Protein AF-A0A1Q7CZ17-F1 (afdb_monomer)

Foldseek 3Di:
DPPVCVPPVPDPPPDDPVVVVVVVVVVVVVVVVVVVVVVCVPAQAEEEEEADAPLSVVLVVLQVLPVVRSYDDQAYHDQLVCLQVCCVVSVGLEYEYDDPDCVPGPNVVSQVVCVVVNRHYYYSQVSSCVSQVFGDPVSDDPCCVVPPCLLVDDPVLQVVLLVVQLVCLVVVCVVCVVVVVVQCVVCVVVDVDDSDDWFFFDALVGDTDDPVSVCSVVVQAGAEAAATHGVVCVVVLCCQDVCPCVPDVRHQPPLCSSRVHHHHPWYQLCLQANDDDDSVSVSRSVRNRSSCSRPVDPVRVVVRVVSVVVCVVVVPGSVVNNVSVDDPDPDDPPVVRVPPPD

Radius of gyration: 26.0 Å; Cα contacts (8 Å, |Δi|>4): 383; chains: 1; bounding box: 74×54×70 Å

Sequence (342 aa):
MGIAYNLVPDAPLGGSPLLAGLVVIVGFLLGLRLCHRVRRRRHGERVLVLGSSPLGRQVVEEIERRTDLRYQVVGVVDDAENLDRVIETTLPDRIVVALAERRGRLPVYPLLESRARGIVVEDAAATYERLTGKLALEAMSPSSIVFSADFQVSRPHLALSRALSLLVSVVGLIVLAPVFVLIVLLIKLDSRGPVFFIQERVGLSGLSLLPQLVNVLRGDMNLVGPRPHPVTNLGLLILVVRNLSDVSGDAIPYYSLRCAVRPGITGWAQIRYGYANTIEEEMEKLRYDFYYLKHMSFWLDLRILFETARIVWTGHSSAAAAARVGRPDRSVDWTRRSGRVA

Nearest PDB structures (foldseek):
  3eul-assembly2_B  TM=6.491E-01  e=6.606E-03  Mycobacterium tuberculosis
  4g97-assembly1_A  TM=6.372E-01  e=3.137E-02  Brucella abortus 2308
  5uxw-assembly2_B  TM=5.878E-01  e=5.586E-02  Bartonella quintana str. Toulouse
  5uxv-assembly2_B  TM=6.014E-01  e=7.454E-02  Bartonella quintana str. Toulouse
  6c40-assembly1_D-2  TM=5.316E-01  e=8.366E-02  Thermotoga maritima MSB8

pLDDT: mean 77.47, std 16.74, range [33.97, 94.62]

Structure (mmCIF, N/CA/C/O backbone):
data_AF-A0A1Q7CZ17-F1
#
_entry.id   AF-A0A1Q7CZ17-F1
#
loop_
_atom_site.group_PDB
_atom_site.id
_atom_site.type_symbol
_atom_site.label_atom_id
_atom_site.label_alt_id
_atom_site.label_comp_id
_atom_site.label_asym_id
_atom_site.label_entity_id
_atom_site.label_seq_id
_atom_site.pdbx_PDB_ins_code
_atom_site.Cartn_x
_atom_site.Cartn_y
_atom_site.Cartn_z
_atom_site.occupancy
_atom_site.B_iso_or_equiv
_atom_site.auth_seq_id
_atom_site.auth_comp_id
_atom_site.auth_asym_id
_atom_site.auth_atom_id
_atom_site.pdbx_PDB_model_num
ATOM 1 N N . MET A 1 1 ? -36.547 -27.072 -5.053 1.00 48.69 1 MET A N 1
ATOM 2 C CA . MET A 1 1 ? -36.845 -27.296 -6.486 1.00 48.69 1 MET A CA 1
ATOM 3 C C . MET A 1 1 ? -38.277 -26.932 -6.898 1.00 48.69 1 MET A C 1
ATOM 5 O O . MET A 1 1 ? -38.446 -26.571 -8.048 1.00 48.69 1 MET A O 1
ATOM 9 N N . GLY A 1 2 ? -39.291 -26.943 -6.015 1.00 48.81 2 GLY A N 1
ATOM 10 C CA . GLY A 1 2 ? -40.692 -26.687 -6.418 1.00 48.81 2 GLY A CA 1
ATOM 11 C C . GLY A 1 2 ? -41.128 -25.223 -6.614 1.00 48.81 2 GLY A C 1
ATOM 12 O O . GLY A 1 2 ? -42.088 -24.975 -7.329 1.00 48.81 2 GLY A O 1
ATOM 13 N N . ILE A 1 3 ? -40.437 -24.236 -6.029 1.00 55.50 3 ILE A N 1
ATOM 14 C CA . ILE A 1 3 ? -40.904 -22.830 -6.058 1.00 55.50 3 ILE A CA 1
ATOM 15 C C . ILE A 1 3 ? -40.577 -22.132 -7.393 1.00 55.50 3 ILE A C 1
ATOM 17 O O . ILE A 1 3 ? -41.326 -21.272 -7.840 1.00 55.50 3 ILE A O 1
ATOM 21 N N . ALA A 1 4 ? -39.497 -22.531 -8.071 1.00 50.22 4 ALA A N 1
ATOM 22 C CA . ALA A 1 4 ? -39.080 -21.909 -9.331 1.00 50.22 4 ALA A CA 1
ATOM 23 C C . ALA A 1 4 ? -39.960 -22.307 -10.534 1.00 50.22 4 ALA A C 1
ATOM 25 O O . ALA A 1 4 ? -40.064 -21.537 -11.482 1.00 50.22 4 ALA A O 1
ATOM 26 N N . TYR A 1 5 ? -40.619 -23.471 -10.485 1.00 54.31 5 TYR A N 1
ATOM 27 C CA . TYR A 1 5 ? -41.434 -23.984 -11.595 1.00 54.31 5 TYR A CA 1
ATO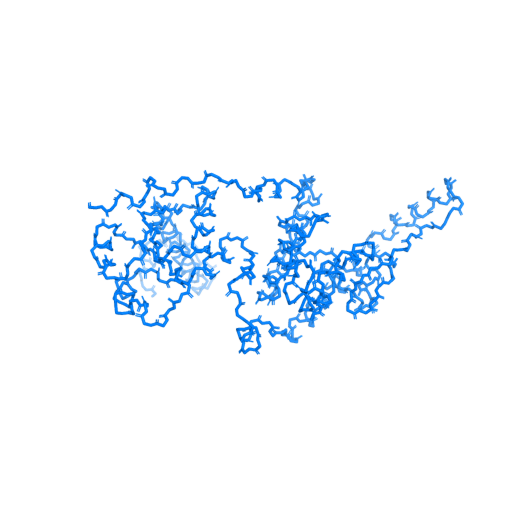M 28 C C . TYR A 1 5 ? -42.781 -23.250 -11.742 1.00 54.31 5 TYR A C 1
ATOM 30 O O . TYR A 1 5 ? -43.331 -23.187 -12.832 1.00 54.31 5 TYR A O 1
ATOM 38 N N . ASN A 1 6 ? -43.290 -22.638 -10.665 1.00 56.78 6 ASN A N 1
ATOM 39 C CA . ASN A 1 6 ? -44.579 -21.931 -10.674 1.00 56.78 6 ASN A CA 1
ATOM 40 C C . ASN A 1 6 ? -44.505 -20.470 -11.146 1.00 56.78 6 ASN A C 1
ATOM 42 O O . ASN A 1 6 ? -45.542 -19.858 -11.374 1.00 56.78 6 ASN A O 1
ATOM 46 N N . LEU A 1 7 ? -43.309 -19.884 -11.257 1.00 57.91 7 LEU A N 1
ATOM 47 C CA . LEU A 1 7 ? -43.158 -18.456 -11.566 1.00 57.91 7 LEU A CA 1
ATOM 48 C C . LEU A 1 7 ? -42.907 -18.169 -13.053 1.00 57.91 7 LEU A C 1
ATOM 50 O O . LEU A 1 7 ? -43.160 -17.049 -13.485 1.00 57.91 7 LEU A O 1
ATOM 54 N N . VAL A 1 8 ? -42.428 -19.145 -13.836 1.00 55.59 8 VAL A N 1
ATOM 55 C CA . VAL A 1 8 ? -42.168 -18.984 -15.279 1.00 55.59 8 VAL A CA 1
ATOM 56 C C . VAL A 1 8 ? -42.416 -20.320 -16.009 1.00 55.59 8 VAL A C 1
ATOM 58 O O . VAL A 1 8 ? -41.469 -21.079 -16.212 1.00 55.59 8 VAL A O 1
ATOM 61 N N . PRO A 1 9 ? -43.669 -20.647 -16.377 1.00 52.62 9 PRO A N 1
ATOM 62 C CA . PRO A 1 9 ? -44.006 -21.943 -16.978 1.00 52.62 9 PRO A CA 1
ATOM 63 C C . PRO A 1 9 ? -43.451 -22.141 -18.403 1.00 52.62 9 PRO A C 1
ATOM 65 O O . PRO A 1 9 ? -43.199 -23.278 -18.787 1.00 52.62 9 PRO A O 1
ATOM 68 N N . ASP A 1 10 ? -43.167 -21.063 -19.145 1.00 51.03 10 ASP A N 1
ATOM 69 C CA . ASP A 1 10 ? -42.790 -21.131 -20.571 1.00 51.03 10 ASP A CA 1
ATOM 70 C C . ASP A 1 10 ? -41.316 -20.795 -20.870 1.00 51.03 10 ASP A C 1
ATOM 72 O O . ASP A 1 10 ? -40.957 -20.498 -22.010 1.00 51.03 10 ASP A O 1
ATOM 76 N N . ALA A 1 11 ? -40.420 -20.826 -19.877 1.00 53.56 11 ALA A N 1
ATOM 77 C CA . ALA A 1 11 ? -38.993 -20.672 -20.166 1.00 53.56 11 ALA A CA 1
ATOM 78 C C . ALA A 1 11 ? -38.456 -21.961 -20.824 1.00 53.56 11 ALA A C 1
ATOM 80 O O . ALA A 1 11 ? -38.485 -23.014 -20.181 1.00 53.56 11 ALA A O 1
ATOM 81 N N . PRO A 1 12 ? -37.913 -21.915 -22.059 1.00 53.62 12 PRO A N 1
ATOM 82 C CA . PRO A 1 12 ? -37.343 -23.079 -22.723 1.00 53.62 12 PRO A CA 1
ATOM 83 C C . PRO A 1 12 ? -35.987 -23.398 -22.084 1.00 53.62 12 PRO A C 1
ATOM 85 O O . PRO A 1 12 ? -34.925 -23.108 -22.627 1.00 53.62 12 PRO A O 1
ATOM 88 N N . LEU A 1 13 ? -36.001 -23.982 -20.887 1.00 58.19 13 LEU A N 1
ATOM 89 C CA . LEU A 1 13 ? -34.802 -24.451 -20.196 1.00 58.19 13 LEU A CA 1
ATOM 90 C C . LEU A 1 13 ? -34.448 -25.856 -20.698 1.00 58.19 13 LEU A C 1
ATOM 92 O O . LEU A 1 13 ? -34.395 -26.831 -19.948 1.00 58.19 13 LEU A O 1
ATOM 96 N N . GLY A 1 14 ? -34.216 -25.952 -22.008 1.00 56.97 14 GLY A N 1
ATOM 97 C CA . GLY A 1 14 ? -33.556 -27.093 -22.622 1.00 56.97 14 GLY A CA 1
ATOM 98 C C . GLY A 1 14 ? -32.090 -27.107 -22.198 1.00 56.97 14 GLY A C 1
ATOM 99 O O . GLY A 1 14 ? -31.288 -26.339 -22.716 1.00 56.97 14 GLY A O 1
ATOM 100 N N . GLY A 1 15 ? -31.750 -27.969 -21.237 1.00 61.59 15 GLY A N 1
ATOM 101 C CA . GLY A 1 15 ? -30.363 -28.267 -20.867 1.00 61.59 15 GLY A CA 1
ATOM 102 C C . GLY A 1 15 ? -30.035 -28.043 -19.390 1.00 61.59 15 GLY A C 1
ATOM 103 O O . GLY A 1 15 ? -29.509 -27.009 -18.997 1.00 61.59 15 GLY A O 1
ATOM 104 N N . SER A 1 16 ? -30.248 -29.088 -18.588 1.00 69.06 16 SER A N 1
ATOM 105 C CA . SER A 1 16 ? -29.799 -29.281 -17.199 1.00 69.06 16 SER A CA 1
ATOM 106 C C . SER A 1 16 ? -30.392 -28.337 -16.118 1.00 69.06 16 SER A C 1
ATOM 108 O O . SER A 1 16 ? -29.995 -27.178 -15.989 1.00 69.06 16 SER A O 1
ATOM 110 N N . PRO A 1 17 ? -31.275 -28.840 -15.227 1.00 75.88 17 PRO A N 1
ATOM 111 C CA . PRO A 1 17 ? -31.862 -28.050 -14.132 1.00 75.88 17 PRO A CA 1
ATOM 112 C C . PRO A 1 17 ? -30.827 -27.516 -13.119 1.00 75.88 17 PRO A C 1
ATOM 114 O O . PRO A 1 17 ? -31.113 -26.587 -12.365 1.00 75.88 17 PRO A O 1
ATOM 117 N N . LEU A 1 18 ? -29.606 -28.062 -13.124 1.00 74.75 18 LEU A N 1
ATOM 118 C CA . LEU A 1 18 ? -28.479 -27.586 -12.316 1.00 74.75 18 LEU A CA 1
ATOM 119 C C . LEU A 1 18 ? -27.978 -26.202 -12.759 1.00 74.75 18 LEU A C 1
ATOM 121 O O . LEU A 1 18 ? -27.676 -25.366 -11.908 1.00 74.75 18 LEU A O 1
ATOM 125 N N . LEU A 1 19 ? -27.931 -25.934 -14.068 1.00 75.06 19 LEU A N 1
ATOM 126 C CA . LEU A 1 19 ? -27.485 -24.648 -14.618 1.00 75.06 19 LEU A CA 1
ATOM 127 C C . LEU A 1 19 ? -28.487 -23.535 -14.298 1.00 75.06 19 LEU A C 1
ATOM 129 O O . LEU A 1 19 ? -28.094 -22.462 -13.843 1.00 75.06 19 LEU A O 1
ATOM 133 N N . ALA A 1 20 ? -29.783 -23.825 -14.435 1.00 78.12 20 ALA A N 1
ATOM 134 C CA . ALA A 1 20 ? -30.849 -22.907 -14.040 1.00 78.12 20 ALA A CA 1
ATOM 135 C C . ALA A 1 20 ? -30.783 -22.576 -12.536 1.00 78.12 20 ALA A C 1
ATOM 137 O O . ALA A 1 20 ? -30.862 -21.410 -12.150 1.00 78.12 20 ALA A O 1
ATOM 138 N N . GLY A 1 21 ? -30.549 -23.583 -11.684 1.00 79.88 21 GLY A N 1
ATOM 139 C CA . GLY A 1 21 ? -30.348 -23.385 -10.247 1.00 79.88 21 GLY A CA 1
ATOM 140 C C . GLY A 1 21 ? -29.125 -22.520 -9.919 1.00 79.88 21 GLY A C 1
ATOM 141 O O . GLY A 1 21 ? -29.221 -21.611 -9.093 1.00 79.88 21 GLY A O 1
ATOM 142 N N . LEU A 1 22 ? -27.993 -22.747 -10.596 1.00 85.19 22 LEU A N 1
ATOM 143 C CA . LEU A 1 22 ? -26.769 -21.961 -10.415 1.00 85.19 22 LEU A CA 1
ATOM 144 C C . LEU A 1 22 ? -26.983 -20.487 -10.785 1.00 85.19 22 LEU A C 1
ATOM 146 O O . LEU A 1 22 ? -26.574 -19.608 -10.030 1.00 85.19 22 LEU A O 1
ATOM 150 N N . VAL A 1 23 ? -27.658 -20.206 -11.903 1.00 85.44 23 VAL A N 1
ATOM 151 C CA . VAL A 1 23 ? -27.951 -18.832 -12.348 1.00 85.44 23 VAL A CA 1
ATOM 152 C C . VAL A 1 23 ? -28.840 -18.103 -11.342 1.00 85.44 23 VAL A C 1
ATOM 154 O O . VAL A 1 23 ? -28.561 -16.952 -11.009 1.00 85.44 23 VAL A O 1
ATOM 157 N N . VAL A 1 24 ? -29.858 -18.772 -10.791 1.00 87.06 24 VAL A N 1
ATOM 158 C CA . VAL A 1 24 ? -30.726 -18.190 -9.755 1.00 87.06 24 VAL A CA 1
ATOM 159 C C . VAL A 1 24 ? -29.947 -17.914 -8.468 1.00 87.06 24 VAL A C 1
ATOM 161 O O . VAL A 1 24 ? -30.080 -16.831 -7.905 1.00 87.06 24 VAL A O 1
ATOM 164 N N . ILE A 1 25 ? -29.093 -18.838 -8.015 1.00 87.38 25 ILE A N 1
ATOM 165 C CA . ILE A 1 25 ? -28.267 -18.644 -6.810 1.00 87.38 25 ILE A CA 1
ATOM 166 C C . ILE A 1 25 ? -27.264 -17.505 -7.015 1.00 87.38 25 ILE A C 1
ATOM 168 O O . ILE A 1 25 ? -27.135 -16.636 -6.154 1.00 87.38 25 ILE A O 1
ATOM 172 N N . VAL A 1 26 ? -26.575 -17.467 -8.157 1.00 89.69 26 VAL A N 1
ATOM 173 C CA . VAL A 1 26 ? -25.620 -16.402 -8.490 1.00 89.69 26 VAL A CA 1
ATOM 174 C C . VAL A 1 26 ? -26.337 -15.058 -8.604 1.00 89.69 26 VAL A C 1
ATOM 176 O O . VAL A 1 26 ? -25.870 -14.079 -8.024 1.00 89.69 26 VAL A O 1
ATOM 179 N N . GLY A 1 27 ? -27.495 -15.008 -9.266 1.00 90.75 27 GLY A N 1
ATOM 180 C CA . GLY A 1 27 ? -28.339 -13.818 -9.366 1.00 90.75 27 GLY A CA 1
ATOM 181 C C . GLY A 1 27 ? -28.846 -13.337 -8.005 1.00 90.75 27 GLY A C 1
ATOM 182 O O . GLY A 1 27 ? -28.772 -12.147 -7.708 1.00 90.75 27 GLY A O 1
ATOM 183 N N . PHE A 1 28 ? -29.273 -14.251 -7.134 1.00 88.50 28 PHE A N 1
ATOM 184 C CA . PHE A 1 28 ? -29.718 -13.946 -5.774 1.00 88.50 28 PHE A CA 1
ATOM 185 C C . PHE A 1 28 ? -28.571 -13.446 -4.888 1.00 88.50 28 PHE A C 1
ATOM 187 O O . PHE A 1 28 ? -28.715 -12.434 -4.207 1.00 88.50 28 PHE A O 1
ATOM 194 N N . LEU A 1 29 ? -27.396 -14.081 -4.938 1.00 88.88 29 LEU A N 1
ATOM 195 C CA . LEU A 1 29 ? -26.202 -13.627 -4.218 1.00 88.88 29 LEU A CA 1
ATOM 196 C C . LEU A 1 29 ? -25.690 -12.282 -4.749 1.00 88.88 29 LEU A C 1
ATOM 198 O O . LEU A 1 29 ? -25.270 -11.433 -3.960 1.00 88.88 29 LEU A O 1
ATOM 202 N N . LEU A 1 30 ? -25.745 -12.053 -6.065 1.00 88.94 30 LEU A N 1
ATOM 203 C CA . LEU A 1 30 ? -25.447 -10.758 -6.679 1.00 88.94 30 LEU A CA 1
ATOM 204 C C . LEU A 1 30 ? -26.458 -9.699 -6.241 1.00 88.94 30 LEU A C 1
ATOM 206 O O . LEU A 1 30 ? -26.039 -8.604 -5.879 1.00 88.94 30 LEU A O 1
ATOM 210 N N . GLY A 1 31 ? -27.750 -10.031 -6.198 1.00 86.62 31 GLY A N 1
ATOM 211 C CA . GLY A 1 31 ? -28.829 -9.168 -5.723 1.00 86.62 31 GLY A CA 1
ATOM 212 C C . GLY A 1 31 ? -28.687 -8.812 -4.244 1.00 86.62 31 GLY A C 1
ATOM 213 O O . GLY A 1 31 ? -28.751 -7.638 -3.892 1.00 86.62 31 GLY A O 1
ATOM 214 N N . LEU A 1 32 ? -28.381 -9.784 -3.380 1.00 83.19 32 LEU A N 1
ATOM 215 C CA . LEU A 1 32 ? -28.077 -9.557 -1.964 1.00 83.19 32 LEU A CA 1
ATOM 216 C C . LEU A 1 32 ? -26.825 -8.699 -1.789 1.00 83.19 32 LEU A C 1
ATOM 218 O O . LEU A 1 32 ? -26.829 -7.757 -0.999 1.00 83.19 32 LEU A O 1
ATOM 222 N N . ARG A 1 33 ? -25.761 -8.966 -2.555 1.00 77.75 33 ARG A N 1
ATOM 223 C CA . ARG A 1 33 ? -24.551 -8.134 -2.538 1.00 77.75 33 ARG A CA 1
ATOM 224 C C . ARG A 1 33 ? -24.825 -6.729 -3.054 1.00 77.75 33 ARG A C 1
ATOM 226 O O . ARG A 1 33 ? -24.263 -5.786 -2.507 1.00 77.75 33 ARG A O 1
ATOM 233 N N . LEU A 1 34 ? -25.666 -6.566 -4.073 1.00 80.44 34 LEU A N 1
ATOM 234 C CA . LEU A 1 34 ? -26.044 -5.270 -4.626 1.00 80.44 34 LEU A CA 1
ATOM 235 C C . LEU A 1 34 ? -26.910 -4.498 -3.633 1.00 80.44 34 LEU A C 1
ATOM 237 O O . LEU A 1 34 ? -26.615 -3.343 -3.367 1.00 80.44 34 LEU A O 1
ATOM 241 N N . CYS A 1 35 ? -27.896 -5.142 -3.013 1.00 74.25 35 CYS A N 1
ATOM 242 C CA . CYS A 1 35 ? -28.762 -4.540 -2.007 1.00 74.25 35 CYS A CA 1
ATOM 243 C C . CYS A 1 35 ? -27.972 -4.166 -0.745 1.00 74.25 35 CYS A C 1
ATOM 245 O O . CYS A 1 35 ? -28.062 -3.035 -0.276 1.00 74.25 35 CYS A O 1
ATOM 247 N N . HIS A 1 36 ? -27.098 -5.050 -0.250 1.00 66.38 36 HIS A N 1
ATOM 248 C CA . HIS A 1 36 ? -26.216 -4.743 0.877 1.00 66.38 36 HIS A CA 1
ATOM 249 C C . HIS A 1 36 ? -25.240 -3.604 0.540 1.00 66.38 36 HIS A C 1
ATOM 251 O O . HIS A 1 36 ? -25.043 -2.696 1.347 1.00 66.38 36 HIS A O 1
ATOM 257 N N . ARG A 1 37 ? -24.693 -3.594 -0.684 1.00 62.38 37 ARG A N 1
ATOM 258 C CA . ARG A 1 37 ? -23.826 -2.522 -1.191 1.00 62.38 37 ARG A CA 1
ATOM 259 C C . ARG A 1 37 ? -24.578 -1.203 -1.355 1.00 62.38 37 ARG A C 1
ATOM 261 O O . ARG A 1 37 ? -24.030 -0.176 -0.989 1.00 62.38 37 ARG A O 1
ATOM 268 N N . VAL A 1 38 ? -25.805 -1.199 -1.871 1.00 65.31 38 VAL A N 1
ATOM 269 C CA . VAL A 1 38 ? -26.637 0.004 -2.054 1.00 65.31 38 VAL A CA 1
ATOM 270 C C . VAL A 1 38 ? -27.110 0.548 -0.704 1.00 65.31 38 VAL A C 1
ATOM 272 O O . VAL A 1 38 ? -27.050 1.755 -0.483 1.00 65.31 38 VAL A O 1
ATOM 275 N N . ARG A 1 39 ? -27.492 -0.329 0.232 1.00 58.94 39 ARG A N 1
ATOM 276 C CA . ARG A 1 39 ? -27.903 0.037 1.594 1.00 58.94 39 ARG A CA 1
ATOM 277 C C . ARG A 1 39 ? -26.742 0.617 2.407 1.00 58.94 39 ARG A C 1
ATOM 279 O O . ARG A 1 39 ? -26.921 1.669 3.007 1.00 58.94 39 ARG A O 1
ATOM 286 N N . ARG A 1 40 ? -25.539 0.023 2.350 1.00 56.81 40 ARG A N 1
ATOM 287 C CA . ARG A 1 40 ? -24.317 0.634 2.920 1.00 56.81 40 ARG A CA 1
ATOM 288 C C . ARG A 1 40 ? -23.875 1.907 2.184 1.00 56.81 40 ARG A C 1
ATOM 290 O O . ARG A 1 40 ? -23.215 2.740 2.779 1.00 56.81 40 ARG A O 1
ATOM 297 N N . ARG A 1 41 ? -24.225 2.083 0.902 1.00 54.00 41 ARG A N 1
ATOM 298 C CA . ARG A 1 41 ? -23.865 3.275 0.104 1.00 54.00 41 ARG A CA 1
ATOM 299 C C . ARG A 1 41 ? -24.737 4.507 0.366 1.00 54.00 41 ARG A C 1
ATOM 301 O O . ARG A 1 41 ? -24.330 5.598 -0.038 1.00 54.00 41 ARG A O 1
ATOM 308 N N . ARG A 1 42 ? -25.923 4.369 0.977 1.00 54.66 42 ARG A N 1
ATOM 309 C CA . ARG A 1 42 ? -26.831 5.514 1.187 1.00 54.66 42 ARG A CA 1
ATOM 310 C C . ARG A 1 42 ? -26.441 6.406 2.365 1.00 54.66 42 ARG A C 1
ATOM 312 O O . ARG A 1 42 ? -26.706 7.598 2.278 1.00 54.66 42 ARG A O 1
ATOM 319 N N . HIS A 1 43 ? -25.822 5.880 3.419 1.00 59.28 43 HIS A N 1
ATOM 320 C CA . HIS A 1 43 ? -25.412 6.666 4.588 1.00 59.28 43 HIS A CA 1
ATOM 321 C C . HIS A 1 43 ? -23.883 6.734 4.647 1.00 59.28 43 HIS A C 1
ATOM 323 O O . HIS A 1 43 ? -23.216 5.738 4.371 1.00 59.28 43 HIS A O 1
ATOM 329 N N . GLY A 1 44 ? -23.327 7.913 4.934 1.00 71.50 44 GLY A N 1
ATOM 330 C CA . GLY A 1 44 ? -21.901 8.019 5.234 1.00 71.50 44 GLY A CA 1
ATOM 331 C C . GLY A 1 44 ? -21.596 7.326 6.561 1.00 71.50 44 GLY A C 1
ATOM 332 O O . GLY A 1 44 ? -22.379 7.465 7.495 1.00 71.50 44 GLY A O 1
ATOM 333 N N . GLU A 1 45 ? -20.505 6.561 6.634 1.00 85.94 45 GLU A N 1
ATOM 334 C CA . GLU A 1 45 ? -20.087 5.892 7.870 1.00 85.94 45 GLU A CA 1
ATOM 335 C C . GLU A 1 45 ? -19.661 6.954 8.891 1.00 85.94 45 GLU A C 1
ATOM 337 O O . GLU A 1 45 ? -18.718 7.722 8.667 1.00 85.94 45 GLU A O 1
ATOM 342 N N . ARG A 1 46 ? -20.369 6.998 10.018 1.00 89.88 46 ARG A N 1
ATOM 343 C CA . ARG A 1 46 ? -20.107 7.911 11.130 1.00 89.88 46 ARG A CA 1
ATOM 344 C C . ARG A 1 46 ? -18.935 7.396 11.955 1.00 89.88 46 ARG A C 1
ATOM 346 O O . ARG A 1 46 ? -19.030 6.344 12.585 1.00 89.88 46 ARG A O 1
ATOM 353 N N . VAL A 1 47 ? -17.829 8.133 11.941 1.00 93.25 47 VAL A N 1
ATOM 354 C CA . VAL A 1 47 ? -16.576 7.759 12.603 1.00 93.25 47 VAL A CA 1
ATOM 355 C C . VAL A 1 47 ? -16.393 8.576 13.877 1.00 93.25 47 VAL A C 1
ATOM 357 O O . VAL A 1 47 ? -16.381 9.806 13.839 1.00 93.25 47 VAL A O 1
ATOM 360 N N . LEU A 1 48 ? -16.212 7.885 14.997 1.00 94.00 48 LEU A N 1
ATOM 361 C CA . LEU A 1 48 ? -15.764 8.451 16.265 1.00 94.00 48 LEU A CA 1
ATOM 362 C C . LEU A 1 48 ? -14.283 8.116 16.457 1.00 94.00 48 LEU A C 1
ATOM 364 O O . LEU A 1 48 ? -13.886 6.966 16.272 1.00 94.00 48 LEU A O 1
ATOM 368 N N . VAL A 1 49 ? -13.461 9.093 16.830 1.00 93.88 49 VAL A N 1
ATOM 369 C CA . VAL A 1 49 ? -12.037 8.865 17.123 1.00 93.88 49 VAL A CA 1
ATOM 370 C C . VAL A 1 49 ? -11.811 8.954 18.628 1.00 93.88 49 VAL A C 1
ATOM 372 O O . VAL A 1 49 ? -12.167 9.950 19.247 1.00 93.88 49 VAL A O 1
ATOM 375 N N . LEU A 1 50 ? -11.226 7.911 19.213 1.00 92.38 50 LEU A N 1
ATOM 376 C CA . LEU A 1 50 ? -10.879 7.833 20.629 1.00 92.38 50 LEU A CA 1
ATOM 377 C C . LEU A 1 50 ? -9.375 8.089 20.805 1.00 92.38 50 LEU A C 1
ATOM 379 O O . LEU A 1 50 ? -8.563 7.206 20.532 1.00 92.38 50 LEU A O 1
ATOM 383 N N . GLY A 1 51 ? -9.017 9.279 21.275 1.00 88.94 51 GLY A N 1
ATOM 384 C CA . GLY A 1 51 ? -7.662 9.740 21.557 1.00 88.94 51 GLY A CA 1
ATOM 385 C C . GLY A 1 51 ? -7.122 10.746 20.535 1.00 88.94 51 GLY A C 1
ATOM 386 O O . GLY A 1 51 ? -7.273 10.573 19.326 1.00 88.94 51 GLY A O 1
ATOM 387 N N . SER A 1 52 ? -6.413 11.765 21.023 1.00 84.06 52 SER A N 1
ATOM 388 C CA . SER A 1 52 ? -5.777 12.828 20.231 1.00 84.06 52 SER A CA 1
ATOM 389 C C . SER A 1 52 ? -4.297 12.585 19.939 1.00 84.06 52 SER A C 1
ATOM 391 O O . SER A 1 52 ? -3.523 13.535 19.777 1.00 84.06 52 SER A O 1
ATOM 393 N N . SER A 1 53 ? -3.872 11.319 19.833 1.00 88.56 53 SER A N 1
ATOM 394 C CA . SER A 1 53 ? -2.499 11.028 19.403 1.00 88.56 53 SER A CA 1
ATOM 395 C C . SER A 1 53 ? -2.195 11.676 18.040 1.00 88.56 53 SER A C 1
ATOM 397 O O . SER A 1 53 ? -3.110 11.866 17.229 1.00 88.56 53 SER A O 1
ATOM 399 N N . PRO A 1 54 ? -0.918 11.974 17.729 1.00 88.38 54 PRO A N 1
ATOM 400 C CA . PRO A 1 54 ? -0.535 12.506 16.419 1.00 88.38 54 PRO A CA 1
ATOM 401 C C . PRO A 1 54 ? -1.063 11.661 15.250 1.00 88.38 54 PRO A C 1
ATOM 403 O O . PRO A 1 54 ? -1.502 12.202 14.239 1.00 88.38 54 PRO A O 1
ATOM 406 N N . LEU A 1 55 ? -1.105 10.335 15.417 1.00 87.94 55 LEU A N 1
ATOM 407 C CA . LEU A 1 55 ? -1.674 9.413 14.436 1.00 87.94 55 LEU A CA 1
ATOM 408 C C . LEU A 1 55 ? -3.195 9.570 14.290 1.00 87.94 55 LEU A C 1
ATOM 410 O O . LEU A 1 55 ? -3.707 9.547 13.175 1.00 87.94 55 LEU A O 1
ATOM 414 N N . GLY A 1 56 ? -3.920 9.761 15.396 1.00 89.75 56 GLY A N 1
ATOM 415 C CA . GLY A 1 56 ? -5.359 10.043 15.371 1.00 89.75 56 GLY A CA 1
ATOM 416 C C . GLY A 1 56 ? -5.682 11.305 14.579 1.00 89.75 56 GLY A C 1
ATOM 417 O O . GLY A 1 56 ? -6.601 11.300 13.761 1.00 89.75 56 GLY A O 1
ATOM 418 N N . ARG A 1 57 ? -4.865 12.352 14.745 1.00 89.94 57 ARG A N 1
ATOM 419 C CA . ARG A 1 57 ? -4.977 13.591 13.962 1.00 89.94 57 ARG A CA 1
ATOM 420 C C . ARG A 1 57 ? -4.771 13.347 12.470 1.00 89.94 57 ARG A C 1
ATOM 422 O O . ARG A 1 57 ? -5.624 13.733 11.679 1.00 89.94 57 ARG A O 1
ATOM 429 N N . GLN A 1 58 ? -3.719 12.614 12.103 1.00 89.31 58 GLN A N 1
ATOM 430 C CA . GLN A 1 58 ? -3.464 12.239 10.707 1.00 89.31 58 GLN A CA 1
ATOM 431 C C . GLN A 1 58 ? -4.615 11.423 10.095 1.00 89.31 58 GLN A C 1
ATOM 433 O O . GLN A 1 58 ? -4.921 11.579 8.916 1.00 89.31 58 GLN A O 1
ATOM 438 N N . VAL A 1 59 ? -5.271 10.553 10.874 1.00 90.75 59 VAL A N 1
ATOM 439 C CA . VAL A 1 59 ? -6.447 9.800 10.407 1.00 90.75 59 VAL A CA 1
ATOM 440 C C . VAL A 1 59 ? -7.635 10.726 10.153 1.00 90.75 59 VAL A C 1
ATOM 442 O O . VAL A 1 59 ? -8.283 10.591 9.118 1.00 90.75 59 VAL A O 1
ATOM 445 N N . VAL A 1 60 ? -7.918 11.663 11.062 1.00 91.38 60 VAL A N 1
ATOM 446 C CA . VAL A 1 60 ? -8.993 12.654 10.880 1.00 91.38 60 VAL A CA 1
ATOM 447 C C . VAL A 1 60 ? -8.735 13.498 9.633 1.00 91.38 60 VAL A C 1
ATOM 449 O O . VAL A 1 60 ? -9.617 13.600 8.785 1.00 91.38 60 VAL A O 1
ATOM 452 N N . GLU A 1 61 ? -7.521 14.026 9.481 1.00 89.50 61 GLU A N 1
ATOM 453 C CA . GLU A 1 61 ? -7.113 14.811 8.310 1.00 89.50 61 GLU A CA 1
ATOM 454 C C . GLU A 1 61 ? -7.274 14.018 7.005 1.00 89.50 61 GLU A C 1
ATOM 456 O O . GLU A 1 61 ? -7.792 14.535 6.016 1.00 89.50 61 GLU A O 1
ATOM 461 N N . GLU A 1 62 ? -6.884 12.740 6.992 1.00 88.12 62 GLU A N 1
ATOM 462 C CA . GLU A 1 62 ? -7.031 11.888 5.812 1.00 88.12 62 GLU A CA 1
ATOM 463 C C . GLU A 1 62 ? -8.502 11.611 5.468 1.00 88.12 62 GLU A C 1
ATOM 465 O O . GLU A 1 62 ? -8.861 11.597 4.288 1.00 88.12 62 GLU A O 1
ATOM 470 N N . ILE A 1 63 ? -9.348 11.397 6.483 1.00 88.69 63 ILE A N 1
ATOM 471 C CA . ILE A 1 63 ? -10.793 11.210 6.307 1.00 88.69 63 ILE A CA 1
ATOM 472 C C . ILE A 1 63 ? -11.418 12.472 5.709 1.00 88.69 63 ILE A C 1
ATOM 474 O O . ILE A 1 63 ? -12.175 12.381 4.746 1.00 88.69 63 ILE A O 1
ATOM 478 N N . GLU A 1 64 ? -11.088 13.644 6.248 1.00 86.19 64 GLU A N 1
ATOM 479 C CA . GLU A 1 64 ? -11.648 14.916 5.786 1.00 86.19 64 GLU A CA 1
ATOM 480 C C . GLU A 1 64 ? -11.153 15.296 4.388 1.00 86.19 64 GLU A C 1
ATOM 482 O O . GLU A 1 64 ? -11.918 15.832 3.584 1.00 86.19 64 GLU A O 1
ATOM 487 N N . ARG A 1 65 ? -9.900 14.961 4.054 1.00 83.69 65 ARG A N 1
ATOM 488 C CA . ARG A 1 65 ? -9.340 15.206 2.720 1.00 83.69 65 ARG A CA 1
ATOM 489 C C . ARG A 1 65 ? -10.008 14.354 1.639 1.00 83.69 65 ARG A C 1
ATOM 491 O O . ARG A 1 65 ? -10.109 14.784 0.490 1.00 83.69 65 ARG A O 1
ATOM 498 N N . ARG A 1 66 ? -10.443 13.138 1.975 1.00 77.25 66 ARG A N 1
ATOM 499 C CA . ARG A 1 66 ? -11.022 12.173 1.029 1.00 77.25 66 ARG A CA 1
ATOM 500 C C . ARG A 1 66 ? -12.543 12.187 1.055 1.00 77.25 66 ARG A C 1
ATOM 502 O O . ARG A 1 66 ? -13.181 11.256 1.536 1.00 77.25 66 ARG A O 1
ATOM 509 N N . THR A 1 67 ? -13.128 13.219 0.452 1.00 68.75 67 THR A N 1
ATOM 510 C CA . THR A 1 67 ? -14.590 13.356 0.306 1.00 68.75 67 THR A CA 1
ATOM 511 C C . THR A 1 67 ? -15.228 12.276 -0.581 1.00 68.75 67 THR A C 1
ATOM 513 O O . THR A 1 67 ? -16.447 12.100 -0.568 1.00 68.75 67 THR A O 1
ATOM 516 N N . ASP A 1 68 ? -14.421 11.521 -1.337 1.00 70.31 68 ASP A N 1
ATOM 517 C CA . ASP A 1 68 ? -14.840 10.342 -2.099 1.00 70.31 68 ASP A CA 1
ATOM 518 C C . ASP A 1 68 ? -15.184 9.150 -1.194 1.00 70.31 68 ASP A C 1
ATOM 520 O O . ASP A 1 68 ? -16.075 8.349 -1.507 1.00 70.31 68 ASP A O 1
ATOM 524 N N . LEU A 1 69 ? -14.506 9.049 -0.051 1.00 70.31 69 LEU A N 1
ATOM 525 C CA . LEU A 1 69 ? -14.818 8.094 0.993 1.00 70.31 69 LEU A CA 1
ATOM 526 C C . LEU A 1 69 ? -15.903 8.733 1.858 1.00 70.31 69 LEU A C 1
ATOM 528 O O . LEU A 1 69 ? -15.660 9.716 2.542 1.00 70.31 69 LEU A O 1
ATOM 532 N N . ARG A 1 70 ? -17.128 8.200 1.809 1.00 78.31 70 ARG A N 1
ATOM 533 C CA . ARG A 1 70 ? -18.288 8.706 2.568 1.00 78.31 70 ARG A CA 1
ATOM 534 C C . ARG A 1 70 ? -18.135 8.457 4.078 1.00 78.31 70 ARG A C 1
ATOM 536 O O . ARG A 1 70 ? -18.971 7.786 4.664 1.00 78.31 70 ARG A O 1
ATOM 543 N N . TYR A 1 71 ? -17.062 8.934 4.692 1.00 86.75 71 TYR A N 1
ATOM 544 C CA . TYR A 1 71 ? -16.842 8.939 6.129 1.00 86.75 71 TYR A CA 1
ATOM 545 C C . TYR A 1 71 ? -17.176 10.322 6.673 1.00 86.75 71 TYR A C 1
ATOM 547 O O . TYR A 1 71 ? -16.864 11.338 6.056 1.00 86.75 71 TYR A O 1
ATOM 555 N N . GLN A 1 72 ? -17.788 10.362 7.848 1.00 87.94 72 GLN A N 1
ATOM 556 C CA . GLN A 1 72 ? -18.053 11.605 8.556 1.00 87.94 72 GLN A CA 1
ATOM 557 C C . GLN A 1 72 ? -17.502 11.490 9.969 1.00 87.94 72 GLN A C 1
ATOM 559 O O . GLN A 1 72 ? -17.981 10.673 10.752 1.00 87.94 72 GLN A O 1
ATOM 564 N N . VAL A 1 73 ? -16.507 12.312 10.304 1.00 90.69 73 VAL A N 1
ATOM 565 C CA . VAL A 1 73 ? -15.989 12.384 11.674 1.00 90.69 73 VAL A CA 1
ATOM 566 C C . VAL A 1 73 ? -17.028 13.087 12.542 1.00 90.69 73 VAL A C 1
ATOM 568 O O . VAL A 1 73 ? -17.300 14.273 12.357 1.00 90.69 73 VAL A O 1
ATOM 571 N N . VAL A 1 74 ? -17.641 12.344 13.461 1.00 89.56 74 VAL A N 1
ATOM 572 C CA . VAL A 1 74 ? -18.714 12.851 14.331 1.00 89.56 74 VAL A CA 1
ATOM 573 C C . VAL A 1 74 ? -18.155 13.456 15.615 1.00 89.56 74 VAL A C 1
ATOM 575 O O . VAL A 1 74 ? -18.745 14.382 16.161 1.00 89.56 74 VAL A O 1
ATOM 578 N N . GLY A 1 75 ? -16.995 12.981 16.067 1.00 88.75 75 GLY A N 1
ATOM 579 C CA . GLY A 1 75 ? -16.327 13.500 17.253 1.00 88.75 75 GLY A CA 1
ATOM 580 C C . GLY A 1 75 ? -14.926 12.929 17.442 1.00 88.75 75 GLY A C 1
ATOM 581 O O . GLY A 1 75 ? -14.574 11.895 16.866 1.00 88.75 75 GLY A O 1
ATOM 582 N N . VAL A 1 76 ? -14.143 13.622 18.264 1.00 90.75 76 VAL A N 1
ATOM 583 C CA . VAL A 1 76 ? -12.854 13.160 18.787 1.00 90.75 76 VAL A CA 1
ATOM 584 C C . VAL A 1 76 ? -12.945 13.243 20.306 1.00 90.75 76 VAL A C 1
ATOM 586 O O . VAL A 1 76 ? -13.309 14.291 20.833 1.00 90.75 76 VAL A O 1
ATOM 589 N N . VAL A 1 77 ? -12.670 12.138 20.990 1.00 89.31 77 VAL A N 1
ATOM 590 C CA . VAL A 1 77 ? -12.811 12.006 22.444 1.00 89.31 77 VAL A CA 1
ATOM 591 C C . VAL A 1 77 ? -11.469 11.610 23.025 1.00 89.31 77 VAL A C 1
ATOM 593 O O . VAL A 1 77 ? -10.951 10.558 22.670 1.00 89.31 77 VAL A O 1
ATOM 596 N N . ASP A 1 78 ? -10.917 12.416 23.926 1.00 83.50 78 ASP A N 1
ATOM 597 C CA . ASP A 1 78 ? -9.626 12.119 24.564 1.00 83.50 78 ASP A CA 1
ATOM 598 C C . ASP A 1 78 ? -9.750 11.315 25.853 1.00 83.50 78 ASP A C 1
ATOM 600 O O . ASP A 1 78 ? -8.805 10.629 26.251 1.00 83.50 78 ASP A O 1
ATOM 604 N N . ASP A 1 79 ? -10.916 11.386 26.487 1.00 78.50 79 ASP A N 1
ATOM 605 C CA . ASP A 1 79 ? -11.173 10.757 27.769 1.00 78.50 79 ASP A CA 1
ATOM 606 C C . ASP A 1 79 ? -12.013 9.485 27.622 1.00 78.50 79 ASP A C 1
ATOM 608 O O . ASP A 1 79 ? -13.103 9.484 27.047 1.00 78.50 79 ASP A O 1
ATOM 612 N N . ALA A 1 80 ? -11.490 8.394 28.168 1.00 73.38 80 ALA A N 1
ATOM 613 C CA . ALA A 1 80 ? -12.128 7.091 28.161 1.00 73.38 80 ALA A CA 1
ATOM 614 C C . ALA A 1 80 ? -13.382 7.052 29.051 1.00 73.38 80 ALA A C 1
ATOM 616 O O . ALA A 1 80 ? -14.285 6.265 28.772 1.00 73.38 80 ALA A O 1
ATOM 617 N N . GLU A 1 81 ? -13.456 7.901 30.083 1.00 76.25 81 GLU A N 1
ATOM 618 C CA . GLU A 1 81 ? -14.546 7.892 31.069 1.00 76.25 81 GLU A CA 1
ATOM 619 C C . GLU A 1 81 ? -15.885 8.368 30.489 1.00 76.25 81 GLU A C 1
ATOM 621 O O . GLU A 1 81 ? -16.945 7.880 30.874 1.00 76.25 81 GLU A O 1
ATOM 626 N N . ASN A 1 82 ? -15.856 9.277 29.511 1.00 81.69 82 ASN A N 1
ATOM 627 C CA . ASN A 1 82 ? -17.064 9.827 28.887 1.00 81.69 82 ASN A CA 1
ATOM 628 C C . ASN A 1 82 ? -17.482 9.095 27.604 1.00 81.69 82 ASN A C 1
ATOM 630 O O . ASN A 1 82 ? -18.408 9.532 26.916 1.00 81.69 82 ASN A O 1
ATOM 634 N N . LEU A 1 83 ? -16.819 7.988 27.263 1.00 86.00 83 LEU A N 1
ATOM 635 C CA . LEU A 1 83 ? -17.007 7.318 25.981 1.00 86.00 83 LEU A CA 1
ATOM 636 C C . LEU A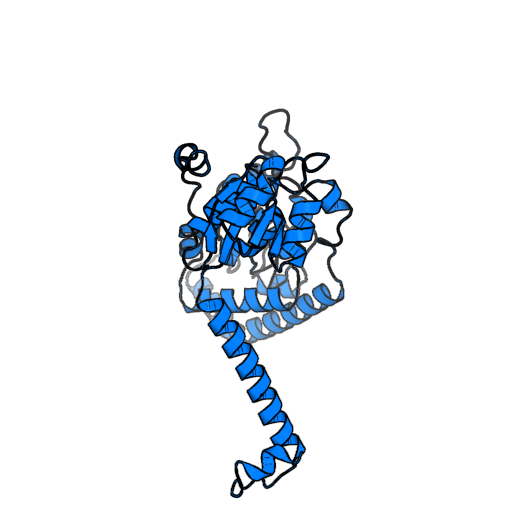 1 83 ? -18.454 6.844 25.765 1.00 86.00 83 LEU A C 1
ATOM 638 O O . LEU A 1 83 ? -18.998 7.065 24.684 1.00 86.00 83 LEU A O 1
ATOM 642 N N . ASP A 1 84 ? -19.102 6.278 26.785 1.00 86.94 84 ASP A N 1
ATOM 643 C CA . ASP A 1 84 ? -20.472 5.752 26.672 1.00 86.94 84 ASP A CA 1
ATOM 644 C C . ASP A 1 84 ? -21.487 6.850 26.331 1.00 86.94 84 ASP A C 1
ATOM 646 O O . ASP A 1 84 ? -22.257 6.721 25.377 1.00 86.94 84 ASP A O 1
ATOM 650 N N . ARG A 1 85 ? -21.413 7.993 27.027 1.00 86.50 85 ARG A N 1
ATOM 651 C CA . ARG A 1 85 ? -22.277 9.159 26.765 1.00 86.50 85 ARG A CA 1
ATOM 652 C C . ARG A 1 85 ? -22.101 9.687 25.345 1.00 86.50 85 ARG A C 1
ATOM 654 O O . ARG A 1 85 ? -23.073 10.050 24.675 1.00 86.50 85 ARG A O 1
ATOM 661 N N . VAL A 1 86 ? -20.856 9.729 24.870 1.00 87.75 86 VAL A N 1
ATOM 662 C CA . VAL A 1 86 ? -20.566 10.185 23.510 1.00 87.75 86 VAL A CA 1
ATOM 663 C C . VAL A 1 86 ? -21.086 9.185 22.486 1.00 87.75 86 VAL A C 1
ATOM 665 O O . VAL A 1 86 ? -21.665 9.612 21.491 1.00 87.75 86 VAL A O 1
ATOM 668 N N . ILE A 1 87 ? -20.950 7.877 22.713 1.00 89.44 87 ILE A N 1
ATOM 669 C CA . ILE A 1 87 ? -21.490 6.846 21.814 1.00 89.44 87 ILE A CA 1
ATOM 670 C C . ILE A 1 87 ? -23.014 6.954 21.715 1.00 89.44 87 ILE A C 1
ATOM 672 O O . ILE A 1 87 ? -23.549 6.903 20.608 1.00 89.44 87 ILE A O 1
ATOM 676 N N . GLU A 1 88 ? -23.711 7.157 22.832 1.00 87.88 88 GLU A N 1
ATOM 677 C CA . GLU A 1 88 ? -25.172 7.308 22.853 1.00 87.88 88 GLU A CA 1
ATOM 678 C C . GLU A 1 88 ? -25.643 8.562 22.110 1.00 87.88 88 GLU A C 1
ATOM 680 O O . GLU A 1 88 ? -26.614 8.515 21.357 1.00 87.88 88 GLU A O 1
ATOM 685 N N . THR A 1 89 ? -24.917 9.672 22.258 1.00 89.12 89 THR A N 1
ATOM 686 C CA . THR A 1 89 ? -25.265 10.947 21.613 1.00 89.12 89 THR A CA 1
ATO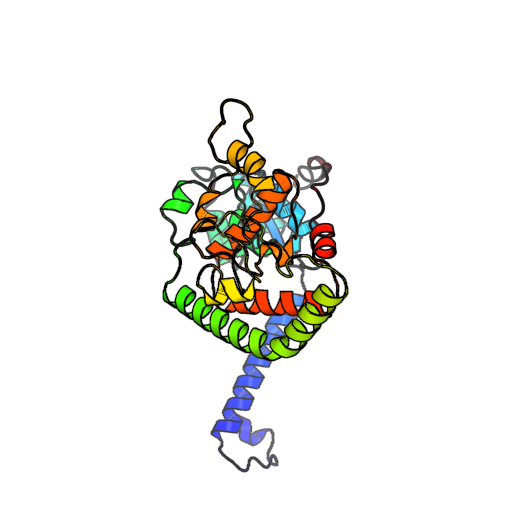M 687 C C . THR A 1 89 ? -24.913 10.948 20.124 1.00 89.12 89 THR A C 1
ATOM 689 O O . THR A 1 89 ? -25.658 11.444 19.277 1.00 89.12 89 THR A O 1
ATOM 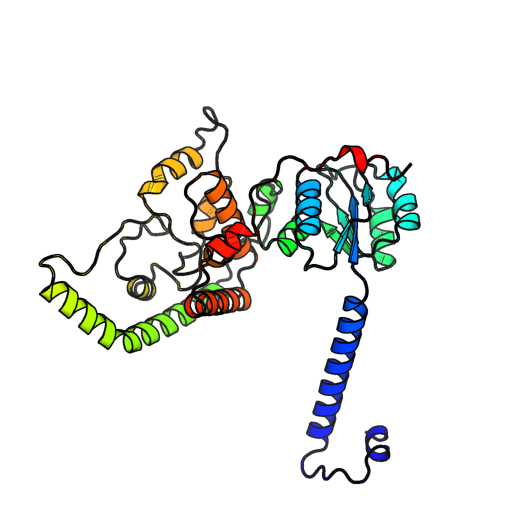692 N N . THR A 1 90 ? -23.744 10.406 19.784 1.00 87.62 90 THR A N 1
ATOM 693 C CA . THR A 1 90 ? -23.190 10.479 18.429 1.00 87.62 90 THR A CA 1
ATOM 694 C C . THR A 1 90 ? -23.579 9.300 17.554 1.00 87.62 90 THR A C 1
ATOM 696 O O . THR A 1 90 ? -23.455 9.435 16.342 1.00 87.62 90 THR A O 1
ATOM 699 N N . LEU A 1 91 ? -24.077 8.191 18.116 1.00 89.56 91 LEU A N 1
ATOM 700 C CA . LEU A 1 91 ? -24.462 6.962 17.408 1.00 89.56 91 LEU A CA 1
ATOM 701 C C . LEU A 1 91 ? -23.497 6.622 16.250 1.00 89.56 91 LEU A C 1
ATOM 703 O O . LEU A 1 91 ? -23.892 6.706 15.079 1.00 89.56 91 LEU A O 1
ATOM 707 N N . PRO A 1 92 ? -22.215 6.329 16.551 1.00 92.38 92 PRO A N 1
ATOM 708 C CA . PRO A 1 92 ? -21.206 6.075 15.533 1.00 92.38 92 PRO A CA 1
ATOM 709 C C . PRO A 1 92 ? -21.352 4.675 14.924 1.00 92.38 92 PRO A C 1
ATOM 711 O O . PRO A 1 92 ? -21.634 3.705 15.623 1.00 92.38 92 PRO A O 1
ATOM 714 N N . ASP A 1 93 ? -21.071 4.550 13.626 1.00 91.56 93 ASP A N 1
ATOM 715 C CA . ASP A 1 93 ? -20.973 3.255 12.936 1.00 91.56 93 ASP A CA 1
ATOM 716 C C . ASP A 1 93 ? -19.587 2.613 13.132 1.00 91.56 93 ASP A C 1
ATOM 718 O O . ASP A 1 93 ? -19.407 1.398 12.979 1.00 91.56 93 ASP A O 1
ATOM 722 N N . ARG A 1 94 ? -18.580 3.439 13.452 1.00 93.25 94 ARG A N 1
ATOM 723 C CA . ARG A 1 94 ? -17.177 3.043 13.585 1.00 93.25 94 ARG A CA 1
ATOM 724 C C . ARG A 1 94 ? -16.466 3.843 14.673 1.00 93.25 94 ARG A C 1
ATOM 726 O O . ARG A 1 94 ? -16.588 5.064 14.721 1.00 93.25 94 ARG A O 1
ATOM 733 N N . ILE A 1 95 ? -15.660 3.162 15.484 1.00 94.62 95 ILE A N 1
ATOM 734 C CA . ILE A 1 95 ? -14.781 3.762 16.492 1.00 94.62 95 ILE A CA 1
ATOM 735 C C . ILE A 1 95 ? -13.328 3.464 16.117 1.00 94.62 95 ILE A C 1
ATOM 737 O O . ILE A 1 95 ? -12.931 2.305 15.990 1.00 94.62 95 ILE A O 1
ATOM 741 N N . VAL A 1 96 ? -12.531 4.516 15.947 1.00 94.50 96 VAL A N 1
ATOM 742 C CA . VAL A 1 96 ? -11.093 4.433 15.678 1.00 94.50 96 VAL A CA 1
ATOM 743 C C . VAL A 1 96 ? -10.336 4.735 16.962 1.00 94.50 96 VAL A C 1
ATOM 745 O O . VAL A 1 96 ? -10.410 5.841 17.489 1.00 94.50 96 VAL A O 1
ATOM 748 N N . VAL A 1 97 ? -9.589 3.758 17.462 1.00 93.50 97 VAL A N 1
ATOM 749 C CA . VAL A 1 97 ? -8.804 3.874 18.691 1.00 93.50 97 VAL A CA 1
ATOM 750 C C . VAL A 1 97 ? -7.418 4.420 18.362 1.00 93.50 97 VAL A C 1
ATOM 752 O O . VAL A 1 97 ? -6.567 3.720 17.813 1.00 93.50 97 VAL A O 1
ATOM 755 N N . ALA A 1 98 ? -7.191 5.677 18.727 1.00 91.88 98 ALA A N 1
ATOM 756 C CA . ALA A 1 98 ? -5.985 6.460 18.495 1.00 91.88 98 ALA A CA 1
ATOM 757 C C . ALA A 1 98 ? -5.310 6.892 19.812 1.00 91.88 98 ALA A C 1
ATOM 759 O O . ALA A 1 98 ? -4.844 8.025 19.946 1.00 91.88 98 ALA A O 1
ATOM 760 N N . LEU A 1 99 ? -5.238 5.988 20.791 1.00 86.50 99 LEU A N 1
ATOM 761 C CA . LEU A 1 99 ? -4.524 6.207 22.051 1.00 86.50 99 LEU A CA 1
ATOM 762 C C . LEU A 1 99 ? -3.036 5.859 21.896 1.00 86.50 99 LEU A C 1
ATOM 764 O O . LEU A 1 99 ? -2.708 4.750 21.465 1.00 86.50 99 LEU A O 1
ATOM 768 N N . ALA A 1 100 ? -2.154 6.796 22.264 1.00 78.12 100 ALA A N 1
ATOM 769 C CA . ALA A 1 100 ? -0.703 6.585 22.260 1.00 78.12 100 ALA A CA 1
ATOM 770 C C . ALA A 1 100 ? -0.275 5.568 23.332 1.00 78.12 100 ALA A C 1
ATOM 772 O O . ALA A 1 100 ? 0.490 4.654 23.044 1.00 78.12 100 ALA A O 1
ATOM 773 N N . GLU A 1 101 ? -0.832 5.689 24.541 1.00 80.38 101 GLU A N 1
ATOM 774 C CA . GLU A 1 101 ? -0.669 4.723 25.628 1.00 80.38 101 GLU A CA 1
ATOM 775 C C . GLU A 1 101 ? -1.992 3.992 25.858 1.00 80.38 101 GLU A C 1
ATOM 777 O O . GLU A 1 101 ? -3.034 4.616 26.075 1.00 80.38 101 GLU A O 1
ATOM 782 N N . ARG A 1 102 ? -1.956 2.659 25.796 1.00 80.94 102 ARG A N 1
ATOM 783 C CA . ARG A 1 102 ? -3.150 1.813 25.958 1.00 80.94 102 ARG A CA 1
ATOM 784 C C . ARG A 1 102 ? -3.221 1.179 27.335 1.00 80.94 102 ARG A C 1
ATOM 786 O O . ARG A 1 102 ? -4.311 0.811 27.771 1.00 80.94 102 ARG A O 1
ATOM 793 N N . ARG A 1 103 ? -2.085 1.032 28.023 1.00 77.06 103 ARG A N 1
ATOM 794 C CA . ARG A 1 103 ? -2.042 0.398 29.342 1.00 77.06 103 ARG A CA 1
ATOM 795 C C . ARG A 1 103 ? -2.760 1.292 30.351 1.00 77.06 103 ARG A C 1
ATOM 797 O O . ARG A 1 103 ? -2.396 2.446 30.537 1.00 77.06 103 ARG A O 1
ATOM 804 N N . GLY A 1 104 ? -3.827 0.767 30.950 1.00 77.00 104 GLY A N 1
ATOM 805 C CA . GLY A 1 104 ? -4.632 1.469 31.955 1.00 77.00 104 GLY A CA 1
ATOM 806 C C . GLY A 1 104 ? -5.570 2.562 31.424 1.00 77.00 104 GLY A C 1
ATOM 807 O O . GLY A 1 104 ? -6.412 3.021 32.181 1.00 77.00 104 GLY A O 1
ATOM 808 N N . ARG A 1 105 ? -5.470 2.959 30.145 1.00 82.62 105 ARG A N 1
ATOM 809 C CA . ARG A 1 105 ? -6.316 4.014 29.544 1.00 82.62 105 ARG A CA 1
ATOM 810 C C . ARG A 1 105 ? -7.304 3.519 28.496 1.00 82.62 105 ARG A C 1
ATOM 812 O O . ARG A 1 105 ? -8.192 4.269 28.114 1.00 82.62 105 ARG A O 1
ATOM 819 N N . LEU A 1 106 ? -7.147 2.295 27.991 1.00 87.62 106 LEU A N 1
ATOM 820 C CA . LEU A 1 106 ? -8.054 1.741 26.988 1.00 87.62 106 LEU A CA 1
ATOM 821 C C . LEU A 1 106 ? -9.380 1.305 27.652 1.00 87.62 106 LEU A C 1
ATOM 823 O O . LEU A 1 106 ? -9.351 0.368 28.453 1.00 87.62 106 LEU A O 1
ATOM 827 N N . PRO A 1 107 ? -10.538 1.904 27.306 1.00 89.38 107 PRO A N 1
ATOM 828 C CA . PRO A 1 107 ? -11.838 1.497 27.841 1.00 89.38 107 PRO A CA 1
ATOM 829 C C . PRO A 1 107 ? -12.302 0.190 27.186 1.00 89.38 107 PRO A C 1
ATOM 831 O O . PRO A 1 107 ? -13.097 0.180 26.249 1.00 89.38 107 PRO A O 1
ATOM 834 N N . VAL A 1 108 ? -11.772 -0.939 27.661 1.00 89.88 108 VAL A N 1
ATOM 835 C CA . VAL A 1 108 ? -12.012 -2.257 27.052 1.00 89.88 108 VAL A CA 1
ATOM 836 C C . VAL A 1 108 ? -13.501 -2.614 27.042 1.00 89.88 108 VAL A C 1
ATOM 838 O O . VAL A 1 108 ? -14.007 -3.025 26.002 1.00 89.88 108 VAL A O 1
ATOM 841 N N . TYR A 1 109 ? -14.212 -2.428 28.158 1.00 90.44 109 TYR A N 1
ATOM 842 C CA . TYR A 1 109 ? -15.627 -2.801 28.263 1.00 90.44 109 TYR A CA 1
ATOM 843 C C . TYR A 1 109 ? -16.544 -1.973 27.339 1.00 90.44 109 TYR A C 1
ATOM 845 O O . TYR A 1 109 ? -17.212 -2.600 26.513 1.00 90.44 109 TYR A O 1
ATOM 853 N N . PRO A 1 110 ? -16.513 -0.621 27.345 1.00 90.75 110 PRO A N 1
ATOM 854 C CA . PRO A 1 110 ? -17.262 0.199 26.381 1.00 90.75 110 PRO A CA 1
ATOM 855 C C . PRO A 1 110 ? -17.012 -0.163 24.913 1.00 90.75 110 PRO A C 1
ATOM 857 O O . PRO A 1 110 ? -17.931 -0.211 24.091 1.00 90.75 110 PRO A O 1
ATOM 860 N N . LEU A 1 111 ? -15.757 -0.463 24.558 1.00 92.19 111 LEU A N 1
ATOM 861 C CA . LEU A 1 111 ? -15.389 -0.841 23.193 1.00 92.19 111 LEU A CA 1
ATOM 862 C C . LEU A 1 111 ? -15.901 -2.237 22.820 1.00 92.19 111 LEU A C 1
ATOM 864 O O . LEU A 1 111 ? -16.358 -2.441 21.693 1.00 92.19 111 LEU A O 1
ATOM 868 N N . LEU A 1 112 ? -15.845 -3.200 23.744 1.00 91.94 112 LEU A N 1
ATOM 869 C CA . LEU A 1 112 ? -16.407 -4.535 23.533 1.00 91.94 112 LEU A CA 1
ATOM 870 C C . LEU A 1 112 ? -17.929 -4.482 23.389 1.00 91.94 112 LEU A C 1
ATOM 872 O O . LEU A 1 112 ? -18.468 -5.119 22.485 1.00 91.94 112 LEU A O 1
ATOM 876 N N . GLU A 1 113 ? -18.612 -3.693 24.217 1.00 91.62 113 GLU A N 1
ATOM 877 C CA . GLU A 1 113 ? -20.059 -3.507 24.126 1.00 91.62 113 GLU A CA 1
ATOM 878 C C . GLU A 1 113 ? -20.454 -2.829 22.809 1.00 91.62 113 GLU A C 1
ATOM 880 O O . GLU A 1 113 ? -21.337 -3.311 22.098 1.00 91.62 113 GLU A O 1
ATOM 885 N N . SER A 1 114 ? -19.734 -1.779 22.414 1.00 92.31 114 SER A N 1
ATOM 886 C CA . SER A 1 114 ? -19.903 -1.134 21.108 1.00 92.31 114 SER A CA 1
ATOM 887 C C . SER A 1 114 ? -19.755 -2.137 19.964 1.00 92.31 114 SER A C 1
ATOM 889 O O . SER A 1 114 ? -20.590 -2.194 19.058 1.00 92.31 114 SER A O 1
ATOM 891 N N . ARG A 1 115 ? -18.726 -2.992 20.029 1.00 92.88 115 ARG A N 1
ATOM 892 C CA . ARG A 1 115 ? -18.505 -4.054 19.043 1.00 92.88 115 ARG A CA 1
ATOM 893 C C . ARG A 1 115 ? -19.646 -5.073 19.026 1.00 92.88 115 ARG A C 1
ATOM 895 O O . ARG A 1 115 ? -20.053 -5.492 17.944 1.00 92.88 115 ARG A O 1
ATOM 902 N N . ALA A 1 116 ? -20.185 -5.445 20.188 1.00 92.00 116 ALA A N 1
ATOM 903 C CA . ALA A 1 116 ? -21.337 -6.341 20.304 1.00 92.00 116 ALA A CA 1
ATOM 904 C C . ALA A 1 116 ? -22.623 -5.727 19.722 1.00 92.00 116 ALA A C 1
ATOM 906 O O . ALA A 1 116 ? -23.415 -6.437 19.106 1.00 92.00 116 ALA A O 1
ATOM 907 N N . ARG A 1 117 ? -22.790 -4.400 19.822 1.00 90.19 117 ARG A N 1
ATOM 908 C CA . ARG A 1 117 ? -23.870 -3.632 19.172 1.00 90.19 117 ARG A CA 1
ATOM 909 C C . ARG A 1 117 ? -23.681 -3.472 17.651 1.00 90.19 117 ARG A C 1
ATOM 911 O O . ARG A 1 117 ? -24.533 -2.890 16.987 1.00 90.19 117 ARG A O 1
ATOM 918 N N . GLY A 1 118 ? -22.592 -3.999 17.084 1.00 88.06 118 GLY A N 1
ATOM 919 C CA . GLY A 1 118 ? -22.300 -3.968 15.648 1.00 88.06 118 GLY A CA 1
ATOM 920 C C . GLY A 1 118 ? -21.472 -2.767 15.181 1.00 88.06 118 GLY A C 1
ATOM 921 O O . GLY A 1 118 ? -21.269 -2.613 13.976 1.00 88.06 118 GLY A O 1
ATOM 922 N N . ILE A 1 119 ? -20.969 -1.944 16.106 1.00 92.62 119 ILE A N 1
ATOM 923 C CA . ILE A 1 119 ? -20.078 -0.818 15.806 1.00 92.62 119 ILE A CA 1
ATOM 924 C C . ILE A 1 119 ? -18.682 -1.364 15.490 1.00 92.62 119 ILE A C 1
ATOM 926 O O . ILE A 1 119 ? -18.129 -2.190 16.220 1.00 92.62 119 ILE A O 1
ATOM 930 N N . VAL A 1 120 ? -18.076 -0.915 14.391 1.00 92.88 120 VAL A N 1
ATOM 931 C CA . VAL A 1 120 ? -16.748 -1.401 13.997 1.00 92.88 120 VAL A CA 1
ATOM 932 C C . VAL A 1 120 ? -15.673 -0.709 14.830 1.00 92.88 120 VAL A C 1
ATOM 934 O O . VAL A 1 120 ? -15.441 0.483 14.665 1.00 92.88 120 VAL A O 1
ATOM 937 N N . VAL A 1 121 ? -14.992 -1.456 15.700 1.00 93.81 121 VAL A N 1
ATOM 938 C CA . VAL A 1 121 ? -13.859 -0.949 16.492 1.00 93.81 121 VAL A CA 1
ATOM 939 C C . VAL A 1 121 ? -12.539 -1.343 15.835 1.00 93.81 121 VAL A C 1
ATOM 941 O O . VAL A 1 121 ? -12.286 -2.534 15.626 1.00 93.81 121 VAL A O 1
ATOM 944 N N . GLU A 1 122 ? -11.702 -0.354 15.523 1.00 92.19 122 GLU A N 1
ATOM 945 C CA . GLU A 1 122 ? -10.427 -0.532 14.824 1.00 92.19 122 GLU A CA 1
ATOM 946 C C . GLU A 1 122 ? -9.301 0.335 15.387 1.00 92.19 122 GLU A C 1
ATOM 948 O O . GLU A 1 122 ? -9.518 1.376 15.996 1.00 92.19 122 GLU A O 1
ATOM 953 N N . ASP A 1 123 ? -8.073 -0.099 15.124 1.00 91.69 123 ASP A N 1
ATOM 954 C CA . ASP A 1 123 ? -6.848 0.621 15.448 1.00 91.69 123 ASP A CA 1
ATOM 955 C C . ASP A 1 123 ? -6.625 1.823 14.511 1.00 91.69 123 ASP A C 1
ATOM 957 O O . ASP A 1 123 ? -6.890 1.735 13.306 1.00 91.69 123 ASP A O 1
ATOM 961 N N . ALA A 1 124 ? -6.096 2.932 15.032 1.00 92.31 124 ALA A N 1
ATOM 962 C CA . ALA A 1 124 ? -5.732 4.095 14.226 1.00 92.31 124 ALA A CA 1
ATOM 963 C C . ALA A 1 124 ? -4.656 3.791 13.176 1.00 92.31 124 ALA A C 1
ATOM 965 O O . ALA A 1 124 ? -4.787 4.258 12.047 1.00 92.31 124 ALA A O 1
ATOM 966 N N . ALA A 1 125 ? -3.649 2.967 13.484 1.00 90.62 125 ALA A N 1
ATOM 967 C CA . ALA A 1 125 ? -2.616 2.583 12.521 1.00 90.62 125 ALA A CA 1
ATOM 968 C C . ALA A 1 125 ? -3.208 1.756 11.376 1.00 90.62 125 ALA A C 1
ATOM 970 O O . ALA A 1 125 ? -2.960 2.050 10.208 1.00 90.62 125 ALA A O 1
ATOM 971 N N . ALA A 1 126 ? -4.068 0.784 11.697 1.00 90.88 126 ALA A N 1
ATOM 972 C CA . ALA A 1 126 ? -4.758 -0.027 10.692 1.00 90.88 126 ALA A CA 1
ATOM 973 C C . ALA A 1 126 ? -5.742 0.806 9.850 1.00 90.88 126 ALA A C 1
ATOM 975 O O . ALA A 1 126 ? -5.884 0.593 8.644 1.00 90.88 126 ALA A O 1
ATOM 976 N N . THR A 1 127 ? -6.414 1.778 10.473 1.00 91.88 127 THR A N 1
ATOM 977 C CA . THR A 1 127 ? -7.316 2.707 9.781 1.00 91.88 127 THR A CA 1
ATOM 978 C C . THR A 1 127 ? -6.541 3.607 8.826 1.00 91.88 127 THR A C 1
ATOM 980 O O . THR A 1 127 ? -6.902 3.697 7.653 1.00 91.88 127 THR A O 1
ATOM 983 N N . TYR A 1 128 ? -5.451 4.217 9.296 1.00 91.50 128 TYR A N 1
ATOM 984 C CA . TYR A 1 128 ? -4.555 5.029 8.478 1.00 91.50 128 TYR A CA 1
ATOM 985 C C . TYR A 1 128 ? -4.046 4.242 7.272 1.00 91.50 128 TYR A C 1
ATOM 987 O O . TYR A 1 128 ? -4.146 4.694 6.132 1.00 91.50 128 TYR A O 1
ATOM 995 N N . GLU A 1 129 ? -3.576 3.024 7.518 1.00 91.69 129 GLU A N 1
ATOM 996 C CA . GLU A 1 129 ? -3.059 2.117 6.505 1.00 91.69 129 GLU A CA 1
ATOM 997 C C . GLU A 1 129 ? -4.102 1.769 5.437 1.00 91.69 129 GLU A C 1
ATOM 999 O O . GLU A 1 129 ? -3.815 1.826 4.240 1.00 91.69 129 GLU A O 1
ATOM 1004 N N . ARG A 1 130 ? -5.341 1.476 5.844 1.00 89.62 130 ARG A N 1
ATOM 1005 C CA . ARG A 1 130 ? -6.442 1.192 4.915 1.00 89.62 130 ARG A CA 1
ATOM 1006 C C . ARG A 1 130 ? -6.837 2.413 4.084 1.00 89.62 130 ARG A C 1
ATOM 1008 O O . ARG A 1 130 ? -7.119 2.266 2.896 1.00 89.62 130 ARG A O 1
ATOM 1015 N N . LEU A 1 131 ? -6.918 3.591 4.704 1.00 87.94 131 LEU A N 1
ATOM 1016 C CA . LEU A 1 131 ? -7.350 4.821 4.033 1.00 87.94 131 LEU A CA 1
ATOM 1017 C C . LEU A 1 131 ? -6.317 5.291 3.009 1.00 87.94 131 LEU A C 1
ATOM 1019 O O . LEU A 1 131 ? -6.659 5.671 1.888 1.00 87.94 131 LEU A O 1
ATOM 1023 N N . THR A 1 132 ? -5.047 5.252 3.399 1.00 88.12 132 THR A N 1
ATOM 1024 C CA . THR A 1 132 ? -3.960 5.840 2.622 1.00 88.12 132 THR A CA 1
ATOM 1025 C C . THR A 1 132 ? -3.301 4.843 1.671 1.00 88.12 132 THR A C 1
ATOM 1027 O O . THR A 1 132 ? -2.838 5.234 0.598 1.00 88.12 132 THR A O 1
ATOM 1030 N N . GLY A 1 133 ? -3.279 3.557 2.030 1.00 89.44 133 GLY A N 1
ATOM 1031 C CA . GLY A 1 133 ? -2.438 2.558 1.379 1.00 89.44 133 GLY A CA 1
ATOM 1032 C C . GLY A 1 133 ? -0.949 2.747 1.681 1.00 89.44 133 GLY A C 1
ATOM 1033 O O . GLY A 1 133 ? -0.124 2.362 0.856 1.00 89.44 133 GLY A O 1
ATOM 1034 N N . LYS A 1 134 ? -0.592 3.382 2.802 1.00 90.31 134 LYS A N 1
ATOM 1035 C CA . LYS A 1 134 ? 0.789 3.538 3.281 1.00 90.31 134 LYS A CA 1
ATOM 1036 C C . LYS A 1 134 ? 0.881 3.237 4.775 1.00 90.31 134 LYS A C 1
ATOM 1038 O O . LYS A 1 134 ? -0.090 3.389 5.511 1.00 90.31 134 LYS A O 1
ATOM 1043 N N . LEU A 1 135 ? 2.053 2.806 5.222 1.00 89.50 135 LEU A N 1
ATOM 1044 C CA . LEU A 1 135 ? 2.280 2.439 6.616 1.00 89.50 135 LEU A CA 1
ATOM 1045 C C . LEU A 1 135 ? 2.641 3.671 7.466 1.00 89.50 135 LEU A C 1
ATOM 1047 O O . LEU A 1 135 ? 3.407 4.534 7.033 1.00 89.50 135 LEU A O 1
ATOM 1051 N N . ALA A 1 136 ? 2.103 3.767 8.683 1.00 87.94 136 ALA A N 1
ATOM 1052 C CA . ALA A 1 136 ? 2.487 4.809 9.638 1.00 87.94 136 ALA A CA 1
ATOM 1053 C C . ALA A 1 136 ? 3.786 4.407 10.355 1.00 87.94 136 ALA A C 1
ATOM 1055 O O . ALA A 1 136 ? 3.741 3.685 11.350 1.00 87.94 136 ALA A O 1
ATOM 1056 N N . LEU A 1 137 ? 4.941 4.842 9.834 1.00 81.44 137 LEU A N 1
ATOM 1057 C CA . LEU A 1 137 ? 6.261 4.501 10.391 1.00 81.44 137 LEU A CA 1
ATOM 1058 C C . LEU A 1 137 ? 6.401 4.937 11.850 1.00 81.44 137 LEU A C 1
ATOM 1060 O O . LEU A 1 137 ? 7.006 4.237 12.652 1.00 81.44 137 LEU A O 1
ATOM 1064 N N . GLU A 1 138 ? 5.788 6.066 12.186 1.00 78.12 138 GLU A N 1
ATOM 1065 C CA . GLU A 1 138 ? 5.823 6.704 13.499 1.00 78.12 138 GLU A CA 1
ATOM 1066 C C . GLU A 1 138 ? 5.092 5.877 14.568 1.00 78.12 138 GLU A C 1
ATOM 1068 O O . GLU A 1 138 ? 5.381 5.991 15.755 1.00 78.12 138 GLU A O 1
ATOM 1073 N N . ALA A 1 139 ? 4.143 5.037 14.148 1.00 78.81 139 ALA A N 1
ATOM 1074 C CA . ALA A 1 139 ? 3.347 4.184 15.025 1.00 78.81 139 ALA A CA 1
ATOM 1075 C C . ALA A 1 139 ? 3.899 2.754 15.138 1.00 78.81 139 ALA A C 1
ATOM 1077 O O . ALA A 1 139 ? 3.367 1.946 15.901 1.00 78.81 139 ALA A O 1
ATOM 1078 N N . MET A 1 140 ? 4.940 2.416 14.371 1.00 78.25 140 MET A N 1
ATOM 1079 C CA . MET A 1 140 ? 5.533 1.084 14.398 1.00 78.25 140 MET A CA 1
ATOM 1080 C C . MET A 1 140 ? 6.522 0.946 15.549 1.00 78.25 140 MET A C 1
ATOM 1082 O O . MET A 1 140 ? 7.585 1.567 15.561 1.00 78.25 140 MET A O 1
ATOM 1086 N N . SER A 1 141 ? 6.216 0.053 16.487 1.00 78.44 141 SER A N 1
ATOM 1087 C CA . SER A 1 141 ? 7.194 -0.354 17.489 1.00 78.44 141 SER A CA 1
ATOM 1088 C C . SER A 1 141 ? 8.222 -1.319 16.875 1.00 78.44 141 SER A C 1
ATOM 1090 O O . SER A 1 141 ? 7.838 -2.191 16.086 1.00 78.44 141 SER A O 1
ATOM 1092 N N . PRO A 1 142 ? 9.509 -1.256 17.272 1.00 78.56 142 PRO A N 1
ATOM 1093 C CA . PRO A 1 142 ? 10.514 -2.221 16.818 1.00 78.56 142 PRO A CA 1
ATOM 1094 C C . PRO A 1 142 ? 10.095 -3.675 17.088 1.00 78.56 142 PRO A C 1
ATOM 1096 O O . PRO A 1 142 ? 10.309 -4.561 16.265 1.00 78.56 142 PRO A O 1
ATOM 1099 N N . SER A 1 143 ? 9.432 -3.915 18.225 1.00 80.12 143 SER A N 1
ATOM 1100 C CA . SER A 1 143 ? 8.917 -5.233 18.599 1.00 80.12 143 SER A CA 1
ATOM 1101 C C . SER A 1 143 ? 7.847 -5.744 17.636 1.00 80.12 143 SER A C 1
ATOM 1103 O O . SER A 1 143 ? 7.854 -6.928 17.310 1.00 80.12 143 SER A O 1
ATOM 1105 N N . SER A 1 144 ? 6.964 -4.873 17.132 1.00 76.06 144 SER A N 1
ATOM 1106 C CA . SER A 1 144 ? 5.959 -5.280 16.146 1.00 76.06 144 SER A CA 1
ATOM 1107 C C . SER A 1 144 ? 6.609 -5.788 14.864 1.00 76.06 144 SER A C 1
ATOM 1109 O O . SER A 1 144 ? 6.165 -6.789 14.327 1.00 76.06 144 SER A O 1
ATOM 1111 N N . ILE A 1 145 ? 7.712 -5.194 14.411 1.00 80.56 145 ILE A N 1
ATOM 1112 C CA . ILE A 1 145 ? 8.411 -5.630 13.195 1.00 80.56 145 ILE A CA 1
ATOM 1113 C C . ILE A 1 145 ? 9.096 -6.984 13.406 1.00 80.56 145 ILE A C 1
ATOM 1115 O O . ILE A 1 145 ? 9.010 -7.854 12.546 1.00 80.56 145 ILE A O 1
ATOM 1119 N N . VAL A 1 146 ? 9.765 -7.168 14.547 1.00 79.94 146 VAL A N 1
ATOM 1120 C CA . VAL A 1 146 ? 10.530 -8.392 14.837 1.00 79.94 146 VAL A CA 1
ATOM 1121 C C . VAL A 1 146 ? 9.616 -9.593 15.090 1.00 79.94 146 VAL A C 1
ATOM 1123 O O . VAL A 1 146 ? 9.929 -10.700 14.656 1.00 79.94 146 VAL A O 1
ATOM 1126 N N . PHE A 1 147 ? 8.499 -9.389 15.793 1.00 80.38 147 PHE A N 1
ATOM 1127 C CA . PHE A 1 147 ? 7.617 -10.477 16.226 1.00 80.38 147 PHE A CA 1
ATOM 1128 C C . PHE A 1 147 ? 6.359 -10.657 15.365 1.00 80.38 147 PHE A C 1
ATOM 1130 O O . PHE A 1 147 ? 5.647 -11.644 15.552 1.00 80.38 147 PHE A O 1
ATOM 1137 N N . SER A 1 148 ? 6.051 -9.744 14.438 1.00 77.19 148 SER A N 1
ATOM 1138 C CA . SER A 1 148 ? 4.918 -9.933 13.524 1.00 77.19 148 SER A CA 1
ATOM 1139 C C . SER A 1 148 ? 5.276 -10.844 12.353 1.00 77.19 148 SER A C 1
ATOM 1141 O O . SER A 1 148 ? 6.412 -10.913 11.885 1.00 77.19 148 SER A O 1
ATOM 1143 N N . ALA A 1 149 ? 4.255 -11.519 11.831 1.00 74.19 149 ALA A N 1
ATOM 1144 C CA . ALA A 1 149 ? 4.343 -12.201 10.546 1.00 74.19 149 ALA A CA 1
ATOM 1145 C C . ALA A 1 149 ? 4.196 -11.231 9.355 1.00 74.19 149 ALA A C 1
ATOM 1147 O O . ALA A 1 149 ? 4.298 -11.659 8.208 1.00 74.19 149 ALA A O 1
ATOM 1148 N N . ASP A 1 150 ? 3.978 -9.937 9.615 1.00 77.25 150 ASP A N 1
ATOM 1149 C CA . ASP A 1 150 ? 3.588 -8.938 8.617 1.00 77.25 150 ASP A CA 1
ATOM 1150 C C . ASP A 1 150 ? 4.652 -8.752 7.527 1.00 77.25 150 ASP A C 1
ATOM 1152 O O . ASP A 1 150 ? 4.313 -8.528 6.374 1.00 77.25 150 ASP A O 1
ATOM 1156 N N . PHE A 1 151 ? 5.936 -8.903 7.859 1.00 78.75 151 PHE A N 1
ATOM 1157 C CA . PHE A 1 151 ? 7.047 -8.766 6.906 1.00 78.75 151 PHE A CA 1
ATOM 1158 C C . PHE A 1 151 ? 7.628 -10.112 6.450 1.00 78.75 151 PHE A C 1
ATOM 1160 O O . PHE A 1 151 ? 8.703 -10.161 5.846 1.00 78.75 151 PHE A O 1
ATOM 1167 N N . GLN A 1 152 ? 6.942 -11.225 6.733 1.00 78.50 152 GLN A N 1
ATOM 1168 C CA . GLN A 1 152 ? 7.393 -12.536 6.285 1.00 78.50 152 GLN A CA 1
ATOM 1169 C C . GLN A 1 152 ? 7.092 -12.725 4.805 1.00 78.50 152 GLN A C 1
ATOM 1171 O O . GLN A 1 152 ? 5.948 -12.835 4.364 1.00 78.50 152 GLN A O 1
ATOM 1176 N N . VAL A 1 153 ? 8.157 -12.810 4.018 1.00 80.19 153 VAL A N 1
ATOM 1177 C CA . VAL A 1 153 ? 8.025 -12.961 2.579 1.00 80.19 153 VAL A CA 1
ATOM 1178 C C . VAL A 1 153 ? 7.703 -14.415 2.233 1.00 80.19 153 VAL A C 1
ATOM 1180 O O . VAL A 1 153 ? 8.517 -15.325 2.405 1.00 80.19 153 VAL A O 1
ATOM 1183 N N . SER A 1 154 ? 6.500 -14.640 1.708 1.00 86.81 154 SER A N 1
ATOM 1184 C CA . SER A 1 154 ? 6.045 -15.967 1.294 1.00 86.81 154 SER A CA 1
ATOM 1185 C C . SER A 1 154 ? 6.841 -16.479 0.082 1.00 86.81 154 SER A C 1
ATOM 1187 O O . SER A 1 154 ? 6.829 -15.885 -0.997 1.00 86.81 154 SER A O 1
ATOM 1189 N N . ARG A 1 155 ? 7.527 -17.621 0.231 1.00 89.19 155 ARG A N 1
ATOM 1190 C CA . ARG A 1 155 ? 8.274 -18.280 -0.860 1.00 89.19 155 ARG A CA 1
ATOM 1191 C C . ARG A 1 155 ? 7.432 -18.586 -2.107 1.00 89.19 155 ARG A C 1
ATOM 1193 O O . ARG A 1 155 ? 7.909 -18.271 -3.198 1.00 89.19 155 ARG A O 1
ATOM 1200 N N . PRO A 1 156 ? 6.214 -19.162 -2.011 1.00 90.38 156 PRO A N 1
ATOM 1201 C CA . PRO A 1 156 ? 5.404 -19.407 -3.203 1.00 90.38 156 PRO A CA 1
ATOM 1202 C C . PRO A 1 156 ? 5.000 -18.104 -3.895 1.00 90.38 156 PRO A C 1
ATOM 1204 O O . PRO A 1 156 ? 5.001 -18.050 -5.121 1.00 90.38 156 PRO A O 1
ATOM 1207 N N . HIS A 1 157 ? 4.736 -17.036 -3.131 1.00 90.69 157 HIS A N 1
ATOM 1208 C CA . HIS A 1 157 ? 4.499 -15.714 -3.705 1.00 90.69 157 HIS A CA 1
ATOM 1209 C C . HIS A 1 157 ? 5.717 -15.236 -4.501 1.00 90.69 157 HIS A C 1
ATOM 1211 O O . HIS A 1 157 ? 5.586 -14.901 -5.672 1.00 90.69 157 HIS A O 1
ATOM 1217 N N . LEU A 1 158 ? 6.917 -15.274 -3.912 1.00 90.50 158 LEU A N 1
ATOM 1218 C CA . LEU A 1 158 ? 8.146 -14.884 -4.611 1.00 90.50 158 LEU A CA 1
ATOM 1219 C C . LEU A 1 158 ? 8.391 -15.695 -5.885 1.00 90.50 158 LEU A C 1
ATOM 1221 O O . LEU A 1 158 ? 8.797 -15.126 -6.898 1.00 90.50 158 LEU A O 1
ATOM 1225 N N . ALA A 1 159 ? 8.142 -17.005 -5.844 1.00 92.38 159 ALA A N 1
ATOM 1226 C CA . ALA A 1 159 ? 8.273 -17.874 -7.007 1.00 92.38 159 ALA A CA 1
ATOM 1227 C C . ALA A 1 159 ? 7.271 -17.497 -8.111 1.00 92.38 159 ALA A C 1
ATOM 1229 O O . ALA A 1 159 ? 7.655 -17.396 -9.276 1.00 92.38 159 ALA A O 1
ATOM 1230 N N . LEU A 1 160 ? 6.016 -17.217 -7.749 1.00 92.69 160 LEU A N 1
ATOM 1231 C CA . LEU A 1 160 ? 4.978 -16.794 -8.688 1.00 92.69 160 LEU A CA 1
ATOM 1232 C C . LEU A 1 160 ? 5.276 -15.415 -9.289 1.00 92.69 160 LEU A C 1
ATOM 1234 O O . LEU A 1 160 ? 5.269 -15.272 -10.512 1.00 92.69 160 LEU A O 1
ATOM 1238 N N . SER A 1 161 ? 5.609 -14.419 -8.461 1.00 91.75 161 SER A N 1
ATOM 1239 C CA . SER A 1 161 ? 6.008 -13.086 -8.930 1.00 91.75 161 SER A CA 1
ATOM 1240 C C . SER A 1 161 ? 7.236 -13.176 -9.837 1.00 91.75 161 SER A C 1
ATOM 1242 O O . SER A 1 161 ? 7.331 -12.445 -10.826 1.00 91.75 161 SER A O 1
ATOM 1244 N N . ARG A 1 162 ? 8.163 -14.106 -9.564 1.00 93.25 162 ARG A N 1
ATOM 1245 C CA . ARG A 1 162 ? 9.325 -14.364 -10.420 1.00 93.25 162 ARG A CA 1
ATOM 1246 C C . ARG A 1 162 ? 8.937 -14.986 -11.761 1.00 93.25 162 ARG A C 1
ATOM 1248 O O . ARG A 1 162 ? 9.403 -14.502 -12.790 1.00 93.25 162 ARG A O 1
ATOM 1255 N N . ALA A 1 163 ? 8.098 -16.019 -11.758 1.00 93.75 163 ALA A N 1
ATOM 1256 C CA . ALA A 1 163 ? 7.624 -16.676 -12.975 1.00 93.75 163 ALA A CA 1
ATOM 1257 C C . ALA A 1 163 ? 6.872 -15.690 -13.881 1.00 93.75 163 ALA A C 1
ATOM 1259 O O . ALA A 1 163 ? 7.179 -15.581 -15.067 1.00 93.75 163 ALA A O 1
ATOM 1260 N N . LEU A 1 164 ? 5.967 -14.897 -13.300 1.00 93.62 164 LEU A N 1
ATOM 1261 C CA . LEU A 1 164 ? 5.250 -13.841 -14.011 1.00 93.62 164 LEU A CA 1
ATOM 1262 C C . LEU A 1 164 ? 6.209 -12.766 -14.541 1.00 93.62 164 LEU A C 1
ATOM 1264 O O . LEU A 1 164 ? 6.081 -12.336 -15.687 1.00 93.62 164 LEU A O 1
ATOM 1268 N N . SER A 1 165 ? 7.212 -12.376 -13.748 1.00 94.31 165 SER A N 1
ATOM 1269 C CA . SER A 1 165 ? 8.208 -11.388 -14.175 1.00 94.31 165 SER A CA 1
ATOM 1270 C C . SER A 1 165 ? 9.013 -11.846 -15.387 1.00 94.31 165 SER A C 1
ATOM 1272 O O . SER A 1 165 ? 9.219 -11.065 -16.317 1.00 94.31 165 SER A O 1
ATOM 1274 N N . LEU A 1 166 ? 9.442 -13.110 -15.388 1.00 94.62 166 LEU A N 1
ATOM 1275 C CA . LEU A 1 166 ? 10.149 -13.728 -16.506 1.00 94.62 166 LEU A CA 1
ATOM 1276 C C . LEU A 1 166 ? 9.261 -13.832 -17.746 1.00 94.62 166 LEU A C 1
ATOM 1278 O O . LEU A 1 166 ? 9.680 -13.390 -18.811 1.00 94.62 166 LEU A O 1
ATOM 1282 N N . LEU A 1 167 ? 8.034 -14.341 -17.601 1.00 94.56 167 LEU A N 1
ATOM 1283 C CA . LEU A 1 167 ? 7.078 -14.482 -18.702 1.00 94.56 167 LEU A CA 1
ATOM 1284 C C . LEU A 1 167 ? 6.863 -13.147 -19.429 1.00 94.56 167 LEU A C 1
ATOM 1286 O O . LEU A 1 167 ? 7.086 -13.051 -20.633 1.00 94.56 167 LEU A O 1
ATOM 1290 N N . VAL A 1 168 ? 6.473 -12.103 -18.693 1.00 92.19 168 VAL A N 1
ATOM 1291 C CA . VAL A 1 168 ? 6.172 -10.790 -19.286 1.00 92.19 168 VAL A CA 1
ATOM 1292 C C . VAL A 1 168 ? 7.425 -10.149 -19.870 1.00 92.19 168 VAL A C 1
ATOM 1294 O O . VAL A 1 168 ? 7.345 -9.501 -20.907 1.00 92.19 168 VAL A O 1
ATOM 1297 N N . SER A 1 169 ? 8.588 -10.339 -19.242 1.00 92.19 169 SER A N 1
ATOM 1298 C CA . SER A 1 169 ? 9.839 -9.758 -19.737 1.00 92.19 169 SER A CA 1
ATOM 1299 C C . SER A 1 169 ? 10.328 -10.437 -21.016 1.00 92.19 169 SER A C 1
ATOM 1301 O O . SER A 1 169 ? 10.776 -9.740 -21.920 1.00 92.19 169 SER A O 1
ATOM 1303 N N . VAL A 1 170 ? 10.195 -11.764 -21.135 1.00 93.69 170 VAL A N 1
ATOM 1304 C CA . VAL A 1 170 ? 10.499 -12.502 -22.374 1.00 93.69 170 VAL A CA 1
ATOM 1305 C C . VAL A 1 170 ? 9.545 -12.086 -23.492 1.00 93.69 170 VAL A C 1
ATOM 1307 O O . VAL A 1 170 ? 10.002 -11.695 -24.563 1.00 93.69 170 VAL A O 1
ATOM 1310 N N . VAL A 1 171 ? 8.232 -12.108 -23.237 1.00 94.00 171 VAL A N 1
ATOM 1311 C CA . VAL A 1 171 ? 7.222 -11.703 -24.229 1.00 94.00 171 VAL A CA 1
ATOM 1312 C C . VAL A 1 171 ? 7.439 -10.251 -24.655 1.00 94.00 171 VAL A C 1
ATOM 1314 O O . VAL A 1 171 ? 7.492 -9.959 -25.847 1.00 94.00 171 VAL A O 1
ATOM 1317 N N . GLY A 1 172 ? 7.633 -9.347 -23.693 1.00 90.06 172 GLY A N 1
ATOM 1318 C CA . GLY A 1 172 ? 7.887 -7.934 -23.952 1.00 90.06 172 GLY A CA 1
ATOM 1319 C C . GLY A 1 172 ? 9.155 -7.705 -24.770 1.00 90.06 172 GLY A C 1
ATOM 1320 O O . GLY A 1 172 ? 9.138 -6.898 -25.693 1.00 90.06 172 GLY A O 1
ATOM 1321 N N . LEU A 1 173 ? 10.237 -8.440 -24.492 1.00 90.56 173 LEU A N 1
ATOM 1322 C CA . LEU A 1 173 ? 11.480 -8.320 -25.251 1.00 90.56 173 LEU A CA 1
ATOM 1323 C C . LEU A 1 173 ? 11.324 -8.821 -26.691 1.00 90.56 173 LEU A C 1
ATOM 1325 O O . LEU A 1 173 ? 11.838 -8.170 -27.589 1.00 90.56 173 LEU A O 1
ATOM 1329 N N . ILE A 1 174 ? 10.597 -9.919 -26.925 1.00 93.44 174 ILE A N 1
ATOM 1330 C CA . ILE A 1 174 ? 10.326 -10.435 -28.279 1.00 93.44 174 ILE A CA 1
ATOM 1331 C C . ILE A 1 174 ? 9.486 -9.434 -29.078 1.00 93.44 174 ILE A C 1
ATOM 1333 O O . ILE A 1 174 ? 9.831 -9.103 -30.209 1.00 93.44 174 ILE A O 1
ATOM 1337 N N . VAL A 1 175 ? 8.408 -8.917 -28.480 1.00 92.62 175 VAL A N 1
ATOM 1338 C CA . VAL A 1 175 ? 7.505 -7.960 -29.139 1.00 92.62 175 VAL A CA 1
ATOM 1339 C C . VAL A 1 175 ? 8.211 -6.632 -29.429 1.00 92.62 175 VAL A C 1
ATOM 1341 O O . VAL A 1 175 ? 8.021 -6.054 -30.496 1.00 92.62 175 VAL A O 1
ATOM 1344 N N . LEU A 1 176 ? 9.045 -6.149 -28.503 1.00 90.19 176 LEU A N 1
ATOM 1345 C CA . LEU A 1 176 ? 9.771 -4.884 -28.650 1.00 90.19 176 LEU A CA 1
ATOM 1346 C C . LEU A 1 176 ? 11.113 -5.026 -29.383 1.00 90.19 176 LEU A C 1
ATOM 1348 O O . LEU A 1 176 ? 11.698 -4.008 -29.745 1.00 90.19 176 LEU A O 1
ATOM 1352 N N . ALA A 1 177 ? 11.599 -6.243 -29.644 1.00 92.12 177 ALA A N 1
ATOM 1353 C CA . ALA A 1 177 ? 12.849 -6.492 -30.365 1.00 92.12 177 ALA A CA 1
ATOM 1354 C C . ALA A 1 177 ? 12.967 -5.718 -31.692 1.00 92.12 177 ALA A C 1
ATOM 1356 O O . ALA A 1 177 ? 13.980 -5.034 -31.857 1.00 92.12 177 ALA A O 1
ATOM 1357 N N . PRO A 1 178 ? 11.981 -5.740 -32.617 1.00 93.56 178 PRO A N 1
ATOM 1358 C CA . PRO A 1 178 ? 12.094 -4.988 -33.871 1.00 93.56 178 PRO A CA 1
ATOM 1359 C C . PRO A 1 178 ? 12.218 -3.478 -33.633 1.00 93.56 178 PRO A C 1
ATOM 1361 O O . PRO A 1 178 ? 13.000 -2.805 -34.301 1.00 93.56 178 PRO A O 1
ATOM 1364 N N . VAL A 1 179 ? 11.505 -2.953 -32.632 1.00 91.50 179 VAL A N 1
ATOM 1365 C CA . VAL A 1 179 ? 11.572 -1.538 -32.247 1.00 91.50 179 VAL A CA 1
ATOM 1366 C C . VAL A 1 179 ? 12.942 -1.204 -31.653 1.00 91.50 179 VAL A C 1
ATOM 1368 O O . VAL A 1 179 ? 13.535 -0.194 -32.021 1.00 91.50 179 VAL A O 1
ATOM 1371 N N . PHE A 1 180 ? 13.491 -2.058 -30.785 1.00 88.50 180 PHE A N 1
ATOM 1372 C CA . PHE A 1 180 ? 14.828 -1.857 -30.225 1.00 88.50 180 PHE A CA 1
ATOM 1373 C C . PHE A 1 180 ? 15.920 -1.893 -31.293 1.00 88.50 180 PHE A C 1
ATOM 1375 O O . PHE A 1 180 ? 16.820 -1.060 -31.243 1.00 88.50 180 PHE A O 1
ATOM 1382 N N . VAL A 1 181 ? 15.835 -2.797 -32.275 1.00 90.62 181 VAL A N 1
ATOM 1383 C CA . VAL A 1 181 ? 16.777 -2.834 -33.408 1.00 90.62 181 VAL A CA 1
ATOM 1384 C C . VAL A 1 181 ? 16.718 -1.532 -34.206 1.00 90.62 181 VAL A C 1
ATOM 1386 O O . VAL A 1 181 ? 17.763 -0.962 -34.518 1.00 90.62 181 VAL A O 1
ATOM 1389 N N . LEU A 1 182 ? 15.515 -1.019 -34.478 1.00 92.06 182 LEU A N 1
ATOM 1390 C CA . LEU A 1 182 ? 15.346 0.258 -35.168 1.00 92.06 182 LEU A CA 1
ATOM 1391 C C . LEU A 1 182 ? 15.938 1.427 -34.363 1.00 92.06 182 LEU A C 1
ATOM 1393 O O . LEU A 1 182 ? 16.679 2.232 -34.917 1.00 92.06 182 LEU A O 1
ATOM 1397 N N . ILE A 1 183 ? 15.670 1.497 -33.055 1.00 88.19 183 ILE A N 1
ATOM 1398 C CA . ILE A 1 183 ? 16.226 2.533 -32.168 1.00 88.19 183 ILE A CA 1
ATOM 1399 C C . ILE A 1 183 ? 17.759 2.466 -32.140 1.00 88.19 183 ILE A C 1
ATOM 1401 O O . ILE A 1 183 ? 18.419 3.496 -32.245 1.00 88.19 183 ILE A O 1
ATOM 1405 N N . VAL A 1 184 ? 18.334 1.264 -32.033 1.00 89.00 184 VAL A N 1
ATOM 1406 C CA . VAL A 1 184 ? 19.790 1.044 -32.075 1.00 89.00 184 VAL A CA 1
ATOM 1407 C C . VAL A 1 184 ? 20.381 1.575 -33.381 1.00 89.00 184 VAL A C 1
ATOM 1409 O O . VAL A 1 184 ? 21.391 2.278 -33.343 1.00 89.00 184 VAL A O 1
ATOM 1412 N N . LEU A 1 185 ? 19.750 1.267 -34.521 1.00 90.75 185 LEU A N 1
ATOM 1413 C CA . LEU A 1 185 ? 20.183 1.743 -35.834 1.00 90.75 185 LEU A CA 1
ATOM 1414 C C . LEU A 1 185 ? 20.145 3.276 -35.903 1.00 90.75 185 LEU A C 1
ATOM 1416 O O . LEU A 1 185 ? 21.137 3.891 -36.282 1.00 90.75 185 LEU A O 1
ATOM 1420 N N . LEU A 1 186 ? 19.036 3.890 -35.481 1.00 90.38 186 LEU A N 1
ATOM 1421 C CA . LEU A 1 186 ? 18.866 5.346 -35.482 1.00 90.38 186 LEU A CA 1
ATOM 1422 C C . LEU A 1 186 ? 19.909 6.046 -34.600 1.00 90.38 186 LEU A C 1
ATOM 1424 O O . LEU A 1 186 ? 20.549 6.991 -35.052 1.00 90.38 186 LEU A O 1
ATOM 1428 N N . ILE A 1 187 ? 20.154 5.544 -33.385 1.00 87.94 187 ILE A N 1
ATOM 1429 C CA . ILE A 1 187 ? 21.172 6.104 -32.478 1.00 87.94 187 ILE A CA 1
ATOM 1430 C C . ILE A 1 187 ? 22.574 5.996 -33.084 1.00 87.94 187 ILE A C 1
ATOM 1432 O O . ILE A 1 187 ? 23.379 6.909 -32.902 1.00 87.94 187 ILE A O 1
ATOM 1436 N N . LYS A 1 188 ? 22.881 4.897 -33.789 1.00 89.38 188 LYS A N 1
ATOM 1437 C CA . LYS A 1 188 ? 24.185 4.686 -34.436 1.00 89.38 188 LYS A CA 1
ATOM 1438 C C . LYS A 1 188 ? 24.393 5.517 -35.698 1.00 89.38 188 LYS A C 1
ATOM 1440 O O . LYS A 1 188 ? 25.542 5.804 -36.026 1.00 89.38 188 LYS A O 1
ATOM 1445 N N . LEU A 1 189 ? 23.318 5.886 -36.389 1.00 92.12 189 LEU A N 1
ATOM 1446 C CA . LEU A 1 189 ? 23.373 6.804 -37.526 1.00 92.12 189 LEU A CA 1
ATOM 1447 C C . LEU A 1 189 ? 23.533 8.262 -37.072 1.00 92.12 189 LEU A C 1
ATOM 1449 O O . LEU A 1 189 ? 24.212 9.024 -37.752 1.00 92.12 189 LEU A O 1
ATOM 1453 N N . ASP A 1 190 ? 22.960 8.629 -35.923 1.00 90.50 190 ASP A N 1
ATOM 1454 C CA . ASP A 1 190 ? 22.999 9.997 -35.387 1.00 90.50 190 ASP A CA 1
ATOM 1455 C C . ASP A 1 190 ? 24.240 10.276 -34.513 1.00 90.50 190 ASP A C 1
ATOM 1457 O O . ASP A 1 190 ? 24.848 11.343 -34.579 1.00 90.50 190 ASP A O 1
ATOM 1461 N N . SER A 1 191 ? 24.682 9.299 -33.713 1.00 87.94 191 SER A N 1
ATOM 1462 C CA . SER A 1 191 ? 25.790 9.466 -32.766 1.00 87.94 191 SER A CA 1
ATOM 1463 C C . SER A 1 191 ? 26.780 8.296 -32.784 1.00 87.94 191 SER A C 1
ATOM 1465 O O . SER A 1 191 ? 26.425 7.125 -32.920 1.00 87.94 191 SER A O 1
ATOM 1467 N N . ARG A 1 192 ? 28.065 8.595 -32.553 1.00 78.19 192 ARG A N 1
ATOM 1468 C CA . ARG A 1 192 ? 29.120 7.570 -32.398 1.00 78.19 192 ARG A CA 1
ATOM 1469 C C . ARG A 1 192 ? 29.125 6.902 -31.015 1.00 78.19 192 ARG A C 1
ATOM 1471 O O . ARG A 1 192 ? 29.914 5.986 -30.783 1.00 78.19 192 ARG A O 1
ATOM 1478 N N . GLY A 1 193 ? 28.268 7.355 -30.099 1.00 77.69 193 GLY A N 1
ATOM 1479 C CA . GLY A 1 193 ? 28.239 6.909 -28.709 1.00 77.69 193 GLY A CA 1
ATOM 1480 C C . GLY A 1 193 ? 27.785 5.452 -28.516 1.00 77.69 193 GLY A C 1
ATOM 1481 O O . GLY A 1 193 ? 27.297 4.788 -29.445 1.00 77.69 193 GLY A O 1
ATOM 1482 N N . PRO A 1 194 ? 27.965 4.905 -27.301 1.00 79.06 194 PRO A N 1
ATOM 1483 C CA . PRO A 1 194 ? 27.340 3.649 -26.905 1.00 79.06 194 PRO A CA 1
ATOM 1484 C C . PRO A 1 194 ? 25.813 3.813 -26.830 1.00 79.06 194 PRO A C 1
ATOM 1486 O O . PRO A 1 194 ? 25.313 4.823 -26.349 1.00 79.06 194 PRO A O 1
ATOM 1489 N N . VAL A 1 195 ? 25.069 2.802 -27.294 1.00 77.56 195 VAL A N 1
ATOM 1490 C CA . VAL A 1 195 ? 23.591 2.829 -27.306 1.00 77.56 195 VAL A CA 1
ATOM 1491 C C . VAL A 1 195 ? 23.006 2.673 -25.901 1.00 77.56 195 VAL A C 1
ATOM 1493 O O . VAL A 1 195 ? 21.936 3.195 -25.600 1.00 77.56 195 VAL A O 1
ATOM 1496 N N . PHE A 1 196 ? 23.709 1.956 -25.026 1.00 75.38 196 PHE A N 1
ATOM 1497 C CA . PHE A 1 196 ? 23.278 1.731 -23.655 1.00 75.38 196 PHE A CA 1
ATOM 1498 C C . PHE A 1 196 ? 24.018 2.664 -22.703 1.00 75.38 196 PHE A C 1
ATOM 1500 O O . PHE A 1 196 ? 25.248 2.679 -22.666 1.00 75.38 196 PHE A O 1
ATOM 1507 N N . PHE A 1 197 ? 23.248 3.399 -21.903 1.00 70.06 197 PHE A N 1
ATOM 1508 C CA . PHE A 1 197 ? 23.753 4.154 -20.765 1.00 70.06 197 PHE A CA 1
ATOM 1509 C C . PHE A 1 197 ? 23.633 3.303 -19.498 1.00 70.06 197 PHE A C 1
ATOM 1511 O O . PHE A 1 197 ? 22.531 2.894 -19.126 1.00 70.06 197 PHE A O 1
ATOM 1518 N N . ILE A 1 198 ? 24.764 3.033 -18.845 1.00 68.06 198 ILE A N 1
ATOM 1519 C CA . ILE A 1 198 ? 24.812 2.250 -17.608 1.00 68.06 198 ILE A CA 1
ATOM 1520 C C . ILE A 1 198 ? 24.757 3.222 -16.435 1.00 68.06 198 ILE A C 1
ATOM 1522 O O . ILE A 1 198 ? 25.646 4.049 -16.261 1.00 68.06 198 ILE A O 1
ATOM 1526 N N . GLN A 1 199 ? 23.713 3.103 -15.618 1.00 63.97 199 GLN A N 1
ATOM 1527 C CA . GLN A 1 199 ? 23.602 3.835 -14.360 1.00 63.97 199 GLN A CA 1
ATOM 1528 C C . GLN A 1 199 ? 23.780 2.871 -13.188 1.00 63.97 199 GLN A C 1
ATOM 1530 O O . GLN A 1 199 ? 23.116 1.834 -13.132 1.00 63.97 199 GLN A O 1
ATOM 1535 N N . GLU A 1 200 ? 24.622 3.234 -12.224 1.00 65.75 200 GLU A N 1
ATOM 1536 C CA . GLU A 1 200 ? 24.728 2.495 -10.968 1.00 65.75 200 GLU A CA 1
ATOM 1537 C C . GLU A 1 200 ? 23.538 2.808 -10.059 1.00 65.75 200 GLU A C 1
ATOM 1539 O O . GLU A 1 200 ? 23.179 3.974 -9.834 1.00 65.75 200 GLU A O 1
ATOM 1544 N N . ARG A 1 201 ? 22.905 1.757 -9.530 1.00 68.12 201 ARG A N 1
ATOM 1545 C CA . ARG A 1 201 ? 21.808 1.861 -8.566 1.00 68.12 201 ARG A CA 1
ATOM 1546 C C . ARG A 1 201 ? 21.979 0.872 -7.425 1.00 68.12 201 ARG A C 1
ATOM 1548 O O . ARG A 1 201 ? 22.421 -0.259 -7.603 1.00 68.12 201 ARG A O 1
ATOM 1555 N N . VAL A 1 202 ? 21.562 1.293 -6.239 1.00 61.22 202 VAL A N 1
ATOM 1556 C CA . VAL A 1 202 ? 21.660 0.474 -5.033 1.00 61.22 202 VAL A CA 1
ATOM 1557 C C . VAL A 1 202 ? 20.410 -0.391 -4.906 1.00 61.22 202 VAL A C 1
ATOM 1559 O O . VAL A 1 202 ? 19.277 0.102 -4.906 1.00 61.22 202 VAL A O 1
ATOM 1562 N N . GLY A 1 203 ? 20.634 -1.696 -4.813 1.00 58.75 203 GLY A N 1
ATOM 1563 C CA . GLY A 1 203 ? 19.636 -2.736 -4.579 1.00 58.75 203 GLY A CA 1
ATOM 1564 C C . GLY A 1 203 ? 20.279 -3.906 -3.834 1.00 58.75 203 GLY A C 1
ATOM 1565 O O . GLY A 1 203 ? 21.460 -3.830 -3.503 1.00 58.75 203 GLY A O 1
ATOM 1566 N N . LEU A 1 204 ? 19.518 -4.983 -3.604 1.00 52.81 204 LEU A N 1
ATOM 1567 C CA . LEU A 1 204 ? 19.964 -6.181 -2.869 1.00 52.81 204 LEU A CA 1
ATOM 1568 C C . LEU A 1 204 ? 21.343 -6.708 -3.332 1.00 52.81 204 LEU A C 1
ATOM 1570 O O . LEU A 1 204 ? 22.100 -7.221 -2.517 1.00 52.81 204 LEU A O 1
ATOM 1574 N N . SER A 1 205 ? 21.673 -6.560 -4.619 1.00 47.00 205 SER A N 1
ATOM 1575 C CA . SER A 1 205 ? 22.896 -7.086 -5.240 1.00 47.00 205 SER A CA 1
ATOM 1576 C C . SER A 1 205 ? 23.852 -6.031 -5.823 1.00 47.00 205 SER A C 1
ATOM 1578 O O . SER A 1 205 ? 24.803 -6.416 -6.488 1.00 47.00 205 SER A O 1
ATOM 1580 N N . GLY A 1 206 ? 23.651 -4.724 -5.584 1.00 53.03 206 GLY A N 1
ATOM 1581 C CA . GLY A 1 206 ? 24.484 -3.671 -6.198 1.00 53.03 206 GLY A CA 1
ATOM 1582 C C . GLY A 1 206 ? 24.353 -3.660 -7.728 1.00 53.03 206 GLY A C 1
ATOM 1583 O O . GLY A 1 206 ? 25.134 -4.276 -8.446 1.00 53.03 206 GLY A O 1
ATOM 1584 N N . LEU A 1 207 ? 23.317 -3.003 -8.252 1.00 52.53 207 LEU A N 1
ATOM 1585 C CA . LEU A 1 207 ? 22.916 -3.183 -9.646 1.00 52.53 207 LEU A CA 1
ATOM 1586 C C . LEU A 1 207 ? 23.596 -2.186 -10.588 1.00 52.53 207 LEU A C 1
ATOM 1588 O O . LEU A 1 207 ? 23.438 -0.971 -10.463 1.00 52.53 207 LEU A O 1
ATOM 1592 N N . SER A 1 208 ? 24.270 -2.729 -11.599 1.00 47.09 208 SER A N 1
ATOM 1593 C CA . SER A 1 208 ? 24.686 -2.037 -12.820 1.00 47.09 208 SER A CA 1
ATOM 1594 C C . SER A 1 208 ? 23.588 -2.206 -13.881 1.00 47.09 208 SER A C 1
ATOM 1596 O O . SER A 1 208 ? 23.236 -3.327 -14.249 1.00 47.09 208 SER A O 1
ATOM 1598 N N . LEU A 1 209 ? 22.977 -1.109 -14.352 1.00 54.59 209 LEU A N 1
ATOM 1599 C CA . LEU A 1 209 ? 21.819 -1.212 -15.251 1.00 54.59 209 LEU A CA 1
ATOM 1600 C C . LEU A 1 209 ? 22.212 -1.447 -16.718 1.00 54.59 209 LEU A C 1
ATOM 1602 O O . LEU A 1 209 ? 22.562 -0.518 -17.441 1.00 54.59 209 LEU A O 1
ATOM 1606 N N . LEU A 1 210 ? 22.004 -2.680 -17.182 1.00 60.97 210 LEU A N 1
ATOM 1607 C CA . LEU A 1 210 ? 21.533 -2.946 -18.546 1.00 60.97 210 LEU A CA 1
ATOM 1608 C C . LEU A 1 210 ? 20.052 -2.522 -18.699 1.00 60.97 210 LEU A C 1
ATOM 1610 O O . LEU A 1 210 ? 19.421 -2.162 -17.695 1.00 60.97 210 LEU A O 1
ATOM 1614 N N . PRO A 1 211 ? 19.456 -2.565 -19.915 1.00 75.88 211 PRO A N 1
ATOM 1615 C CA . PRO A 1 211 ? 18.019 -2.344 -20.092 1.00 75.88 211 PRO A CA 1
ATOM 1616 C C . PRO A 1 211 ? 17.193 -3.143 -19.077 1.00 75.88 211 PRO A C 1
ATOM 1618 O O . PRO A 1 211 ? 17.450 -4.323 -18.856 1.00 75.88 211 PRO A O 1
ATOM 1621 N N . GLN A 1 212 ? 16.202 -2.512 -18.443 1.00 79.19 212 GLN A N 1
ATOM 1622 C CA . GLN A 1 212 ? 15.581 -3.044 -17.219 1.00 79.19 212 GLN A CA 1
ATOM 1623 C C . GLN A 1 212 ? 14.994 -4.457 -17.376 1.00 79.19 212 GLN A C 1
ATOM 1625 O O . GLN A 1 212 ? 15.121 -5.275 -16.468 1.00 79.19 212 GLN A O 1
ATOM 1630 N N . LEU A 1 213 ? 14.419 -4.777 -18.542 1.00 82.19 213 LEU A N 1
ATOM 1631 C CA . LEU A 1 213 ? 13.906 -6.120 -18.845 1.00 82.19 213 LEU A CA 1
ATOM 1632 C C . LEU A 1 213 ? 15.016 -7.184 -18.850 1.00 82.19 213 LEU A C 1
ATOM 1634 O O . LEU A 1 213 ? 14.783 -8.313 -18.433 1.00 82.19 213 LEU A O 1
ATOM 1638 N N . VAL A 1 214 ? 16.244 -6.825 -19.234 1.00 83.00 214 VAL A N 1
ATOM 1639 C CA . VAL A 1 214 ? 17.407 -7.725 -19.174 1.00 83.00 214 VAL A CA 1
ATOM 1640 C C . VAL A 1 214 ? 17.794 -8.020 -17.723 1.00 83.00 214 VAL A C 1
ATOM 1642 O O . VAL A 1 214 ? 18.099 -9.166 -17.401 1.00 83.00 214 VAL A O 1
ATOM 1645 N N . ASN A 1 215 ? 17.705 -7.038 -16.821 1.00 84.88 215 ASN A N 1
ATOM 1646 C CA . ASN A 1 215 ? 17.947 -7.264 -15.386 1.00 84.88 215 ASN A CA 1
ATOM 1647 C C . ASN A 1 215 ? 16.872 -8.173 -14.776 1.00 84.88 215 ASN A C 1
ATOM 1649 O O . ASN A 1 215 ? 17.160 -8.989 -13.897 1.00 84.88 215 ASN A O 1
ATOM 1653 N N . VAL A 1 216 ? 15.636 -8.100 -15.284 1.00 88.69 216 VAL A N 1
ATOM 1654 C CA . VAL A 1 216 ? 14.604 -9.071 -14.910 1.00 88.69 216 VAL A CA 1
ATOM 1655 C C . VAL A 1 216 ? 15.010 -10.475 -15.349 1.00 88.69 216 VAL A C 1
ATOM 1657 O O . VAL A 1 216 ? 14.972 -11.389 -14.528 1.00 88.69 216 VAL A O 1
ATOM 1660 N N . LEU A 1 217 ? 15.482 -10.666 -16.583 1.00 87.50 217 LEU A N 1
ATOM 1661 C CA . LEU A 1 217 ? 15.949 -11.977 -17.051 1.00 87.50 217 LEU A CA 1
ATOM 1662 C C . LEU A 1 217 ? 17.134 -12.506 -16.226 1.00 87.50 217 LEU A C 1
ATOM 1664 O O . LEU A 1 217 ? 17.092 -13.655 -15.789 1.00 87.50 217 LEU A O 1
ATOM 1668 N N . ARG A 1 218 ? 18.122 -11.655 -15.914 1.00 86.19 218 ARG A N 1
ATOM 1669 C CA . ARG A 1 218 ? 19.301 -12.005 -15.094 1.00 86.19 218 ARG A CA 1
ATOM 1670 C C . ARG A 1 218 ? 18.976 -12.430 -13.664 1.00 86.19 218 ARG A C 1
ATOM 1672 O O . ARG A 1 218 ? 19.747 -13.163 -13.061 1.00 86.19 218 ARG A O 1
ATOM 1679 N N . GLY A 1 219 ? 17.828 -12.014 -13.128 1.00 85.88 219 GLY A N 1
ATOM 1680 C CA . GLY A 1 219 ? 17.441 -12.337 -11.748 1.00 85.88 219 GLY A CA 1
ATOM 1681 C C . GLY A 1 219 ? 17.669 -11.222 -10.744 1.00 85.88 219 GLY A C 1
ATOM 1682 O O . GLY A 1 219 ? 17.262 -11.366 -9.593 1.00 85.88 219 GLY A O 1
ATOM 1683 N N . ASP A 1 220 ? 18.211 -10.108 -11.204 1.00 84.12 220 ASP A N 1
ATOM 1684 C CA . ASP A 1 220 ? 18.509 -8.913 -10.428 1.00 84.12 220 ASP A CA 1
ATOM 1685 C C . ASP A 1 220 ? 17.257 -8.120 -10.037 1.00 84.12 220 ASP A C 1
ATOM 1687 O O . ASP A 1 2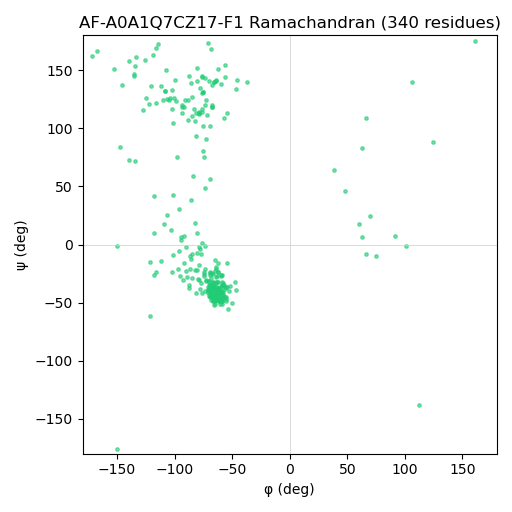20 ? 17.203 -7.488 -8.981 1.00 84.12 220 ASP A O 1
ATOM 1691 N N . MET A 1 221 ? 16.229 -8.165 -10.888 1.00 88.00 221 MET A N 1
ATOM 1692 C CA . MET A 1 221 ? 14.976 -7.434 -10.712 1.00 88.00 221 MET A CA 1
ATOM 1693 C C . MET A 1 221 ? 13.755 -8.322 -10.974 1.00 88.00 221 MET A C 1
ATOM 1695 O O . MET A 1 221 ? 13.832 -9.360 -11.635 1.00 88.00 221 MET A O 1
ATOM 1699 N N . ASN A 1 222 ? 12.606 -7.875 -10.481 1.00 92.25 222 ASN A N 1
ATOM 1700 C CA . ASN A 1 222 ? 11.285 -8.345 -10.882 1.00 92.25 222 ASN A CA 1
ATOM 1701 C C . ASN A 1 222 ? 10.520 -7.210 -11.587 1.00 92.25 222 ASN A C 1
ATOM 1703 O O . ASN A 1 222 ? 10.974 -6.065 -11.629 1.00 92.25 222 ASN A O 1
ATOM 1707 N N . LEU A 1 223 ? 9.347 -7.507 -12.149 1.00 91.81 223 LEU A N 1
ATOM 1708 C CA . LEU A 1 223 ? 8.467 -6.456 -12.666 1.00 91.81 223 LEU A CA 1
ATOM 1709 C C . LEU A 1 223 ? 7.935 -5.577 -11.536 1.00 91.81 223 LEU A C 1
ATOM 1711 O O . LEU A 1 223 ? 7.968 -4.356 -11.654 1.00 91.81 223 LEU A O 1
ATOM 1715 N N . VAL A 1 224 ? 7.458 -6.209 -10.461 1.00 93.50 224 VAL A N 1
ATOM 1716 C CA . VAL A 1 224 ? 6.858 -5.551 -9.299 1.00 93.50 224 VAL A CA 1
ATOM 1717 C C . VAL A 1 224 ? 7.799 -5.644 -8.104 1.00 93.50 224 VAL A C 1
ATOM 1719 O O . VAL A 1 224 ? 8.330 -6.712 -7.798 1.00 93.50 224 VAL A O 1
ATOM 1722 N N . GLY A 1 225 ? 8.008 -4.512 -7.440 1.00 91.12 225 GLY A N 1
ATOM 1723 C CA . GLY A 1 225 ? 8.789 -4.406 -6.216 1.00 91.12 225 GLY A CA 1
ATOM 1724 C C . GLY A 1 225 ? 9.243 -2.970 -5.935 1.00 91.12 225 GLY A C 1
ATOM 1725 O O . GLY A 1 225 ? 9.041 -2.073 -6.759 1.00 91.12 225 GLY A O 1
ATOM 1726 N N . PRO A 1 226 ? 9.884 -2.723 -4.783 1.00 89.50 226 PRO A N 1
ATOM 1727 C CA . PRO A 1 226 ? 10.431 -1.410 -4.461 1.00 89.50 226 PRO A CA 1
ATOM 1728 C C . PRO A 1 226 ? 11.482 -0.965 -5.488 1.00 89.50 226 PRO A C 1
ATOM 1730 O O . PRO A 1 226 ? 12.320 -1.754 -5.931 1.00 89.50 226 PRO A O 1
ATOM 1733 N N . ARG A 1 227 ? 11.460 0.312 -5.885 1.00 85.06 227 ARG A N 1
ATOM 1734 C CA . ARG A 1 227 ? 12.363 0.828 -6.932 1.00 85.06 227 ARG A CA 1
ATOM 1735 C C . ARG A 1 227 ? 13.784 1.020 -6.396 1.00 85.06 227 ARG A C 1
ATOM 1737 O O . ARG A 1 227 ? 13.918 1.719 -5.391 1.00 85.06 227 ARG A O 1
ATOM 1744 N N . PRO A 1 228 ? 14.849 0.547 -7.067 1.00 78.19 228 PRO A N 1
ATOM 1745 C CA . PRO A 1 228 ? 16.218 0.769 -6.605 1.00 78.19 228 PRO A CA 1
ATOM 1746 C C . PRO A 1 228 ? 16.591 2.261 -6.661 1.00 78.19 228 PRO A C 1
ATOM 1748 O O . PRO A 1 228 ? 16.226 2.978 -7.604 1.00 78.19 228 PRO A O 1
ATOM 1751 N N . HIS A 1 229 ? 17.310 2.735 -5.642 1.00 71.75 229 HIS A N 1
ATOM 1752 C CA . HIS A 1 229 ? 17.706 4.142 -5.554 1.00 71.75 229 HIS A CA 1
ATOM 1753 C C . HIS A 1 229 ? 18.933 4.418 -6.425 1.00 71.75 229 HIS A C 1
ATOM 1755 O O . HIS A 1 229 ? 19.833 3.578 -6.490 1.00 71.75 229 HIS A O 1
ATOM 1761 N N . PRO A 1 230 ? 18.987 5.570 -7.114 1.00 65.94 230 PRO A N 1
ATOM 1762 C CA . PRO A 1 230 ? 20.215 5.988 -7.773 1.00 65.94 230 PRO A CA 1
ATOM 1763 C C . PRO A 1 230 ? 21.309 6.248 -6.734 1.00 65.94 230 PRO A C 1
ATOM 1765 O O . PRO A 1 230 ? 21.031 6.817 -5.678 1.00 65.94 230 PRO A O 1
ATOM 1768 N N . VAL A 1 231 ? 22.550 5.857 -7.044 1.00 59.28 231 VAL A N 1
ATOM 1769 C CA . VAL A 1 231 ? 23.706 6.030 -6.141 1.00 59.28 231 VAL A CA 1
ATOM 1770 C C . VAL A 1 231 ? 23.952 7.508 -5.805 1.00 59.28 231 VAL A C 1
ATOM 1772 O O . VAL A 1 231 ? 24.409 7.825 -4.717 1.00 59.28 231 VAL A O 1
ATOM 1775 N N . THR A 1 232 ? 23.544 8.439 -6.669 1.00 58.97 232 THR A N 1
ATOM 1776 C CA . THR A 1 232 ? 23.617 9.888 -6.410 1.00 58.97 232 THR A CA 1
ATOM 1777 C C . THR A 1 232 ? 22.838 10.319 -5.157 1.00 58.97 232 THR A C 1
ATOM 1779 O O . THR A 1 232 ? 23.279 11.212 -4.443 1.00 58.97 232 THR A O 1
ATOM 1782 N N . ASN A 1 233 ? 21.733 9.637 -4.830 1.00 59.78 233 ASN A N 1
ATOM 1783 C CA . ASN A 1 233 ? 20.939 9.906 -3.622 1.00 59.78 233 ASN A CA 1
ATOM 1784 C C . ASN A 1 233 ? 21.410 9.072 -2.417 1.00 59.78 233 ASN A C 1
ATOM 1786 O O . ASN A 1 233 ? 20.884 9.216 -1.315 1.00 59.78 233 ASN A O 1
ATOM 1790 N N . LEU A 1 234 ? 22.405 8.199 -2.607 1.00 57.78 234 LEU A N 1
ATOM 1791 C CA . LEU A 1 234 ? 22.935 7.331 -1.560 1.00 57.78 234 LEU A CA 1
ATOM 1792 C C . LEU A 1 234 ? 23.672 8.124 -0.478 1.00 57.78 234 LEU A C 1
ATOM 1794 O O . LEU A 1 234 ? 23.657 7.700 0.664 1.00 57.78 234 LEU A O 1
ATOM 1798 N N . GLY A 1 235 ? 24.271 9.275 -0.796 1.00 56.81 235 GLY A N 1
ATOM 1799 C CA . GLY A 1 235 ? 24.900 10.148 0.205 1.00 56.81 235 GLY A CA 1
ATOM 1800 C C . GLY A 1 235 ? 23.895 10.677 1.233 1.00 56.81 235 GLY A C 1
ATOM 1801 O O . GLY A 1 235 ? 24.114 10.527 2.432 1.00 56.81 235 GLY A O 1
ATOM 1802 N N . LEU A 1 236 ? 22.747 11.189 0.765 1.00 57.34 236 LEU A N 1
ATOM 1803 C CA . LEU A 1 236 ? 21.612 11.567 1.620 1.00 57.34 236 LEU A CA 1
ATOM 1804 C C . LEU A 1 236 ? 21.096 10.365 2.411 1.00 57.34 236 LEU A C 1
ATOM 1806 O O . LEU A 1 236 ? 20.872 10.455 3.611 1.00 57.34 236 LEU A O 1
ATOM 1810 N N . LEU A 1 237 ? 20.979 9.212 1.756 1.00 56.47 237 LEU A N 1
ATOM 1811 C CA . LEU A 1 237 ? 20.518 7.995 2.402 1.00 56.47 237 LEU A CA 1
ATOM 1812 C C . LEU A 1 237 ? 21.496 7.473 3.469 1.00 56.47 237 LEU A C 1
ATOM 1814 O O . LEU A 1 237 ? 21.064 6.988 4.500 1.00 56.47 237 LEU A O 1
ATOM 1818 N N . ILE A 1 238 ? 22.808 7.557 3.254 1.00 56.97 238 ILE A N 1
ATOM 1819 C CA . ILE A 1 238 ? 23.835 7.097 4.198 1.00 56.97 238 ILE A CA 1
ATOM 1820 C C . ILE A 1 238 ? 23.867 7.995 5.433 1.00 56.97 238 ILE A C 1
ATOM 1822 O O . ILE A 1 238 ? 23.966 7.465 6.538 1.00 56.97 238 ILE A O 1
ATOM 1826 N N . LEU A 1 239 ? 23.737 9.317 5.265 1.00 53.84 239 LEU A N 1
ATOM 1827 C CA . LEU A 1 239 ? 23.587 10.258 6.384 1.00 53.84 239 LEU A CA 1
ATOM 1828 C C . LEU A 1 239 ? 22.372 9.900 7.255 1.00 53.84 239 LEU A C 1
ATOM 1830 O O . LEU A 1 239 ? 22.430 9.988 8.476 1.00 53.84 239 LEU A O 1
ATOM 1834 N N . VAL A 1 240 ? 21.322 9.399 6.611 1.00 50.59 240 VAL A N 1
ATOM 1835 C CA . VAL A 1 240 ? 20.053 8.983 7.210 1.00 50.59 240 VAL A CA 1
ATOM 1836 C C . VAL A 1 240 ? 20.077 7.539 7.763 1.00 50.59 240 VAL A C 1
ATOM 1838 O O . VAL A 1 240 ? 19.362 7.232 8.710 1.00 50.59 240 VAL A O 1
ATOM 1841 N N . VAL A 1 241 ? 20.893 6.630 7.210 1.00 52.28 241 VAL A N 1
ATOM 1842 C CA . VAL A 1 241 ? 20.939 5.186 7.549 1.00 52.28 241 VAL A CA 1
ATOM 1843 C C . VAL A 1 241 ? 22.009 4.849 8.593 1.00 52.28 241 VAL A C 1
ATOM 1845 O O . VAL A 1 241 ? 21.866 3.864 9.314 1.00 52.28 241 VAL A O 1
ATOM 1848 N N . ARG A 1 242 ? 23.095 5.627 8.699 1.00 50.31 242 ARG A N 1
ATOM 1849 C CA . ARG A 1 242 ? 24.244 5.285 9.561 1.00 50.31 242 ARG A CA 1
ATOM 1850 C C . ARG A 1 242 ? 24.089 5.601 11.051 1.00 50.31 242 ARG A C 1
ATOM 1852 O O . ARG A 1 242 ? 25.081 5.473 11.759 1.00 50.31 242 ARG A O 1
ATOM 1859 N N . ASN A 1 243 ? 22.907 5.966 11.552 1.00 43.94 243 ASN A N 1
ATOM 1860 C CA . ASN A 1 243 ? 22.767 6.423 12.943 1.00 43.94 243 ASN A CA 1
ATOM 1861 C C . ASN A 1 243 ? 23.832 7.484 13.295 1.00 43.94 243 ASN A C 1
ATOM 1863 O O . ASN A 1 243 ? 24.430 7.454 14.365 1.00 43.94 243 ASN A O 1
ATOM 1867 N N . LEU A 1 244 ? 24.038 8.485 12.427 1.00 45.94 244 LEU A N 1
ATOM 1868 C CA . LEU A 1 244 ? 24.547 9.788 12.883 1.00 45.94 244 LEU A CA 1
ATOM 1869 C C . LEU A 1 244 ? 23.413 10.518 13.631 1.00 45.94 244 LEU A C 1
ATOM 1871 O O . LEU A 1 244 ? 23.069 11.663 13.354 1.00 45.94 244 LEU A O 1
ATOM 1875 N N . SER A 1 245 ? 22.779 9.803 14.559 1.00 42.59 245 SER A N 1
ATOM 1876 C CA . SER A 1 245 ? 21.698 10.269 15.416 1.00 42.59 245 SER A CA 1
ATOM 1877 C C . SER A 1 245 ? 22.172 11.375 16.356 1.00 42.59 245 SER A C 1
ATOM 1879 O O . SER A 1 245 ? 21.363 12.213 16.736 1.00 42.59 245 SER A O 1
ATOM 1881 N N . ASP A 1 246 ? 23.477 11.445 16.636 1.00 44.03 246 ASP A N 1
ATOM 1882 C CA . ASP A 1 246 ? 24.065 12.457 17.518 1.00 44.03 246 ASP A CA 1
ATOM 1883 C C . ASP A 1 246 ? 24.215 13.843 16.870 1.00 44.03 246 ASP A C 1
ATOM 1885 O O . ASP A 1 246 ? 24.534 14.801 17.569 1.00 44.03 246 ASP A O 1
ATOM 1889 N N . VAL A 1 247 ? 23.977 13.991 15.557 1.00 46.22 247 VAL A N 1
ATOM 1890 C CA . VAL A 1 247 ? 24.189 15.279 14.865 1.00 46.22 247 VAL A CA 1
ATOM 1891 C C . VAL A 1 247 ? 22.909 15.868 14.259 1.00 46.22 247 VAL A C 1
ATOM 1893 O O . VAL A 1 247 ? 22.840 17.089 14.115 1.00 46.22 247 VAL A O 1
ATOM 1896 N N . SER A 1 248 ? 21.878 15.079 13.901 1.00 42.28 248 SER A N 1
ATOM 1897 C CA . SER A 1 248 ? 20.711 15.659 13.190 1.00 42.28 248 SER A CA 1
ATOM 1898 C C . SER A 1 248 ? 19.327 15.016 13.378 1.00 42.28 248 SER A C 1
ATOM 1900 O O . SER A 1 248 ? 18.381 15.547 12.822 1.00 42.28 248 SER A O 1
ATOM 1902 N N . GLY A 1 249 ? 19.132 13.932 14.141 1.00 47.81 249 GLY A N 1
ATOM 1903 C CA . GLY A 1 249 ? 17.775 13.433 14.476 1.00 47.81 249 GLY A CA 1
ATOM 1904 C C . GLY A 1 249 ? 16.890 12.884 13.330 1.00 47.81 249 GLY A C 1
ATOM 1905 O O . GLY A 1 249 ? 15.870 12.265 13.616 1.00 47.81 249 GLY A O 1
ATOM 1906 N N . ASP A 1 250 ? 17.294 13.018 12.063 1.00 49.59 250 ASP A N 1
ATOM 1907 C CA . ASP A 1 250 ? 16.472 12.739 10.869 1.00 49.59 250 ASP A CA 1
ATOM 1908 C C . ASP A 1 250 ? 16.780 11.382 10.189 1.00 49.59 250 ASP A C 1
ATOM 1910 O O . ASP A 1 250 ? 16.888 11.275 8.965 1.00 49.59 250 ASP A O 1
ATOM 1914 N N . ALA A 1 251 ? 16.969 10.311 10.964 1.00 57.53 251 ALA A N 1
ATOM 1915 C CA . ALA A 1 251 ? 17.190 8.971 10.408 1.00 57.53 251 ALA A CA 1
ATOM 1916 C C . ALA A 1 251 ? 15.870 8.326 9.935 1.00 57.53 251 ALA A C 1
ATOM 1918 O O . ALA A 1 251 ? 14.879 8.321 10.663 1.00 57.53 251 ALA A O 1
ATOM 1919 N N . ILE A 1 252 ? 15.853 7.717 8.741 1.00 65.50 252 ILE A N 1
ATOM 1920 C CA . ILE A 1 252 ? 14.688 6.992 8.213 1.00 65.50 252 ILE A CA 1
ATOM 1921 C C . ILE A 1 252 ? 14.681 5.592 8.844 1.00 65.50 252 ILE A C 1
ATOM 1923 O O . ILE A 1 252 ? 15.562 4.772 8.549 1.00 65.50 252 ILE A O 1
ATOM 1927 N N . PRO A 1 253 ? 13.687 5.272 9.686 1.00 69.06 253 PRO A N 1
ATOM 1928 C CA . PRO A 1 253 ? 13.691 4.035 10.445 1.00 69.06 253 PRO A CA 1
ATOM 1929 C C . PRO A 1 253 ? 13.475 2.811 9.543 1.00 69.06 253 PRO A C 1
ATOM 1931 O O . PRO A 1 253 ? 12.664 2.815 8.616 1.00 69.06 253 PRO A O 1
ATOM 1934 N N . TYR A 1 254 ? 14.201 1.732 9.852 1.00 74.94 254 TYR A N 1
ATOM 1935 C CA . TYR A 1 254 ? 14.060 0.393 9.257 1.00 74.94 254 TYR A CA 1
ATOM 1936 C C . TYR A 1 254 ? 14.284 0.282 7.744 1.00 74.94 254 TYR A C 1
ATOM 1938 O O . TYR A 1 254 ? 13.914 -0.726 7.144 1.00 74.94 254 TYR A O 1
ATOM 1946 N N . TYR A 1 255 ? 14.917 1.273 7.116 1.00 77.06 255 TYR A N 1
ATOM 1947 C CA . TYR A 1 255 ? 15.085 1.349 5.662 1.00 77.06 255 TYR A CA 1
ATOM 1948 C C . TYR A 1 255 ? 15.559 0.037 4.998 1.00 77.06 255 TYR A C 1
ATOM 1950 O O . TYR A 1 255 ? 15.085 -0.341 3.923 1.00 77.06 255 TYR A O 1
ATOM 1958 N N . SER A 1 256 ? 16.468 -0.692 5.652 1.00 76.31 256 SER A N 1
ATOM 1959 C CA . SER A 1 256 ? 17.030 -1.959 5.167 1.00 76.31 256 SER A CA 1
ATOM 1960 C C . SER A 1 256 ? 15.989 -3.054 4.910 1.00 76.31 256 SER A C 1
ATOM 1962 O O . SER A 1 256 ? 16.212 -3.890 4.035 1.00 76.31 256 SER A O 1
ATOM 1964 N N . LEU A 1 257 ? 14.832 -3.033 5.585 1.00 79.56 257 LEU A N 1
ATOM 1965 C CA . LEU A 1 257 ? 13.754 -4.009 5.374 1.00 79.56 257 LEU A CA 1
ATOM 1966 C C . LEU A 1 257 ? 13.237 -4.006 3.937 1.00 79.56 257 LEU A C 1
ATOM 1968 O O . LEU A 1 257 ? 12.792 -5.030 3.428 1.00 79.56 257 LEU A O 1
ATOM 1972 N N . ARG A 1 258 ? 13.351 -2.875 3.240 1.00 81.31 258 ARG A N 1
ATOM 1973 C CA . ARG A 1 258 ? 12.961 -2.770 1.835 1.00 81.31 258 ARG A CA 1
ATOM 1974 C C . ARG A 1 258 ? 13.790 -3.653 0.916 1.00 81.31 258 ARG A C 1
ATOM 1976 O O . ARG A 1 258 ? 13.309 -4.097 -0.125 1.00 81.31 258 ARG A O 1
ATOM 1983 N N . CYS A 1 259 ? 15.026 -3.915 1.313 1.00 79.31 259 CYS A N 1
ATOM 1984 C CA . CYS A 1 259 ? 15.898 -4.831 0.615 1.00 79.31 259 CYS A CA 1
ATOM 1985 C C . CYS A 1 259 ? 15.532 -6.292 0.897 1.00 79.31 259 CYS A C 1
ATOM 1987 O O . CYS A 1 259 ? 16.178 -7.150 0.338 1.00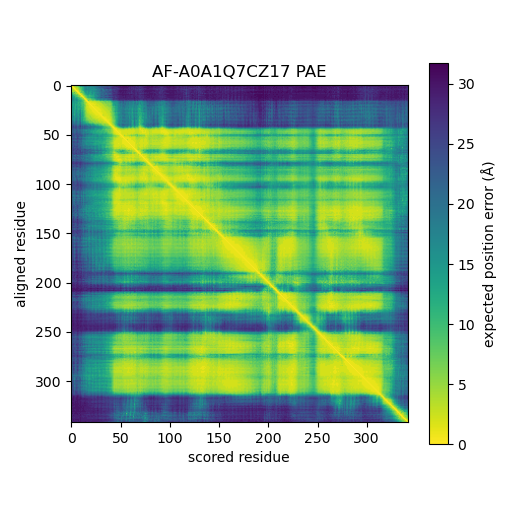 79.31 259 CYS A O 1
ATOM 1989 N N . ALA A 1 260 ? 14.506 -6.635 1.685 1.00 81.56 260 ALA A N 1
ATOM 1990 C CA . ALA A 1 260 ? 14.116 -8.039 1.879 1.00 81.56 260 ALA A CA 1
ATOM 1991 C C . ALA A 1 260 ? 13.615 -8.722 0.589 1.00 81.56 260 ALA A C 1
ATOM 1993 O O . ALA A 1 260 ? 13.594 -9.950 0.496 1.00 81.56 260 ALA A O 1
ATOM 1994 N N . VAL A 1 261 ? 13.215 -7.939 -0.418 1.00 86.56 261 VAL A N 1
ATOM 1995 C CA . VAL A 1 261 ? 12.712 -8.431 -1.705 1.00 86.56 261 VAL A CA 1
ATOM 1996 C C . VAL A 1 261 ? 13.489 -7.839 -2.871 1.00 86.56 261 VAL A C 1
ATOM 1998 O O . VAL A 1 261 ? 14.121 -6.786 -2.767 1.00 86.56 261 VAL A O 1
ATOM 2001 N N . ARG A 1 262 ? 13.423 -8.518 -4.020 1.00 87.75 262 ARG A N 1
ATOM 2002 C CA . ARG A 1 262 ? 14.064 -8.029 -5.241 1.00 87.75 262 ARG A CA 1
ATOM 2003 C C . ARG A 1 262 ? 13.434 -6.706 -5.693 1.00 87.75 262 ARG A C 1
ATOM 2005 O O . ARG A 1 262 ? 12.210 -6.564 -5.622 1.00 87.75 262 ARG A O 1
ATOM 2012 N N . PRO A 1 263 ? 14.246 -5.763 -6.194 1.00 89.50 263 PRO A N 1
ATOM 2013 C CA . PRO A 1 263 ? 13.740 -4.512 -6.731 1.00 89.50 263 PRO A CA 1
ATOM 2014 C C . PRO A 1 263 ? 12.832 -4.719 -7.950 1.00 89.50 263 PRO A C 1
ATOM 2016 O O . PRO A 1 263 ? 12.999 -5.673 -8.713 1.00 89.50 263 PRO A O 1
ATOM 2019 N N . GLY A 1 264 ? 11.892 -3.791 -8.138 1.00 90.06 264 GLY A N 1
ATOM 2020 C CA . GLY A 1 264 ? 10.920 -3.794 -9.233 1.00 90.06 264 GLY A CA 1
ATOM 2021 C C . GLY A 1 264 ? 11.191 -2.740 -10.305 1.00 90.06 264 GLY A C 1
ATOM 2022 O O . GLY A 1 264 ? 11.696 -1.654 -10.001 1.00 90.06 264 GLY A O 1
ATOM 2023 N N . ILE A 1 265 ? 10.799 -3.030 -11.551 1.00 89.06 265 ILE A N 1
ATOM 2024 C CA . ILE A 1 265 ? 10.632 -2.006 -12.602 1.00 89.06 265 ILE A CA 1
ATOM 2025 C C . ILE A 1 265 ? 9.559 -1.009 -12.160 1.00 89.06 265 ILE A C 1
ATOM 2027 O O . ILE A 1 265 ? 9.780 0.205 -12.170 1.00 89.06 265 ILE A O 1
ATOM 2031 N N . THR A 1 266 ? 8.419 -1.541 -11.712 1.00 91.12 266 THR A N 1
ATOM 2032 C CA . THR A 1 266 ? 7.305 -0.799 -11.131 1.00 91.12 266 THR A CA 1
ATOM 2033 C C . THR A 1 266 ? 7.021 -1.224 -9.692 1.00 91.12 266 THR A C 1
ATOM 2035 O O . THR A 1 266 ? 7.474 -2.273 -9.245 1.00 91.12 266 THR A O 1
ATOM 2038 N N . GLY A 1 267 ? 6.284 -0.407 -8.944 1.00 92.00 267 GLY A N 1
ATOM 2039 C CA . GLY A 1 267 ? 5.971 -0.686 -7.547 1.00 92.00 267 GLY A CA 1
ATOM 2040 C C . GLY A 1 267 ? 4.881 0.223 -7.001 1.00 92.00 267 GLY A C 1
ATOM 2041 O O . GLY A 1 267 ? 4.549 1.249 -7.598 1.00 92.00 267 GLY A O 1
ATOM 2042 N N . TRP A 1 268 ? 4.341 -0.144 -5.840 1.00 93.81 268 TRP A N 1
ATOM 2043 C CA . TRP A 1 268 ? 3.227 0.572 -5.217 1.00 93.81 268 TRP A CA 1
ATOM 2044 C C . TRP A 1 268 ? 3.526 2.059 -4.993 1.00 93.81 268 TRP A C 1
ATOM 2046 O O . TRP A 1 268 ? 2.727 2.916 -5.372 1.00 93.81 268 TRP A O 1
ATOM 2056 N N . ALA A 1 269 ? 4.718 2.375 -4.480 1.00 90.38 269 ALA A N 1
ATOM 2057 C CA . ALA A 1 269 ? 5.136 3.751 -4.241 1.00 90.38 269 ALA A CA 1
ATOM 2058 C C . ALA A 1 269 ? 5.266 4.577 -5.536 1.00 90.38 269 ALA A C 1
ATOM 2060 O O . ALA A 1 269 ? 4.957 5.767 -5.548 1.00 90.38 269 ALA A O 1
ATOM 2061 N N . GLN A 1 270 ? 5.650 3.953 -6.656 1.00 88.25 270 GLN A N 1
ATOM 2062 C CA . GLN A 1 270 ? 5.757 4.648 -7.945 1.00 88.25 270 GLN A CA 1
ATOM 2063 C C . GLN A 1 270 ? 4.390 5.057 -8.514 1.00 88.25 270 GLN A C 1
ATOM 2065 O O . GLN A 1 270 ? 4.270 6.099 -9.160 1.00 88.25 270 GLN A O 1
ATOM 2070 N N . ILE A 1 271 ? 3.369 4.225 -8.290 1.00 88.94 271 ILE A N 1
ATOM 2071 C CA . ILE A 1 271 ? 1.998 4.456 -8.767 1.00 88.94 271 ILE A CA 1
ATOM 2072 C C . ILE A 1 271 ? 1.290 5.484 -7.885 1.00 88.94 271 ILE A C 1
ATOM 2074 O O . ILE A 1 271 ? 0.510 6.294 -8.380 1.00 88.94 271 ILE A O 1
ATOM 2078 N N . ARG A 1 272 ? 1.534 5.439 -6.569 1.00 85.88 272 ARG A N 1
ATOM 2079 C CA . ARG A 1 272 ? 0.829 6.276 -5.589 1.00 85.88 272 ARG A CA 1
ATOM 2080 C C . ARG A 1 272 ? 1.464 7.640 -5.361 1.00 85.88 272 ARG A C 1
ATOM 2082 O O . ARG A 1 272 ? 0.725 8.592 -5.134 1.00 85.88 272 ARG A O 1
ATOM 2089 N N . TYR A 1 273 ? 2.789 7.722 -5.412 1.00 81.69 273 TYR A N 1
ATOM 2090 C CA . TYR A 1 273 ? 3.533 8.926 -5.053 1.00 81.69 273 TYR A CA 1
ATOM 2091 C C . TYR A 1 273 ? 4.391 9.428 -6.218 1.00 81.69 273 TYR A C 1
ATOM 2093 O O . TYR A 1 273 ? 4.136 10.499 -6.751 1.00 81.69 273 TYR A O 1
ATOM 2101 N N . GLY A 1 274 ? 5.348 8.630 -6.697 1.00 76.31 274 GLY A N 1
ATOM 2102 C CA . GLY A 1 274 ? 6.236 9.018 -7.799 1.00 76.31 274 GLY A CA 1
ATOM 2103 C C . GLY A 1 274 ? 7.693 9.201 -7.368 1.00 76.31 274 GLY A C 1
ATOM 2104 O O . GLY A 1 274 ? 8.234 8.354 -6.655 1.00 76.31 274 GLY A O 1
ATOM 2105 N N . TYR A 1 275 ? 8.353 10.249 -7.875 1.00 70.12 275 TYR A N 1
ATOM 2106 C CA . TYR A 1 275 ? 9.758 10.545 -7.570 1.00 70.12 275 TYR A CA 1
ATOM 2107 C C . TYR A 1 275 ? 9.885 11.391 -6.305 1.00 70.12 275 TYR A C 1
ATOM 2109 O O . TYR A 1 275 ? 9.050 12.251 -6.054 1.00 70.12 275 TYR A O 1
ATOM 2117 N N . ALA A 1 276 ? 10.953 11.134 -5.553 1.00 70.56 276 ALA A N 1
ATOM 2118 C CA . ALA A 1 276 ? 11.314 11.852 -4.343 1.00 70.56 276 ALA A CA 1
ATOM 2119 C C . ALA A 1 276 ? 12.706 12.467 -4.525 1.00 70.56 276 ALA A C 1
ATOM 2121 O O . ALA A 1 276 ? 13.612 11.815 -5.054 1.00 70.56 276 ALA A O 1
ATOM 2122 N N . ASN A 1 277 ? 12.844 13.721 -4.107 1.00 72.81 277 ASN A N 1
ATOM 2123 C CA . ASN A 1 277 ? 14.070 14.509 -4.178 1.00 72.81 277 ASN A CA 1
ATOM 2124 C C . ASN A 1 277 ? 14.530 14.999 -2.794 1.00 72.81 277 ASN A C 1
ATOM 2126 O O . ASN A 1 277 ? 15.681 15.411 -2.669 1.00 72.81 277 ASN A O 1
ATOM 2130 N N . THR A 1 278 ? 13.673 14.944 -1.765 1.00 75.06 278 THR A N 1
ATOM 2131 C CA . THR A 1 278 ? 14.024 15.283 -0.370 1.00 75.06 278 THR A CA 1
ATOM 2132 C C . THR A 1 278 ? 13.914 14.077 0.568 1.00 75.06 278 THR A C 1
ATOM 2134 O O . THR A 1 278 ? 13.380 13.030 0.195 1.00 75.06 278 THR A O 1
ATOM 2137 N N . ILE A 1 279 ? 14.425 14.214 1.798 1.00 71.94 279 ILE A N 1
ATOM 2138 C CA . ILE A 1 279 ? 14.376 13.159 2.824 1.00 71.94 279 ILE A CA 1
ATOM 2139 C C . ILE A 1 279 ? 12.926 12.859 3.219 1.00 71.94 279 ILE A C 1
ATOM 2141 O O . ILE A 1 279 ? 12.546 11.697 3.327 1.00 71.94 279 ILE A O 1
ATOM 2145 N N . GLU A 1 280 ? 12.094 13.887 3.376 1.00 75.62 280 GLU A N 1
ATOM 2146 C CA . GLU A 1 280 ? 10.681 13.750 3.735 1.00 75.62 280 GLU A CA 1
ATOM 2147 C C . GLU A 1 280 ? 9.897 13.037 2.631 1.00 75.62 280 GLU A C 1
ATOM 2149 O O . GLU A 1 280 ? 9.072 12.167 2.911 1.00 75.62 280 GLU A O 1
ATOM 2154 N N . GLU A 1 281 ? 10.183 13.368 1.370 1.00 79.31 281 GLU A N 1
ATOM 2155 C CA . GLU A 1 281 ? 9.587 12.698 0.214 1.00 79.31 281 GLU A CA 1
ATOM 2156 C C . GLU A 1 281 ? 10.039 11.231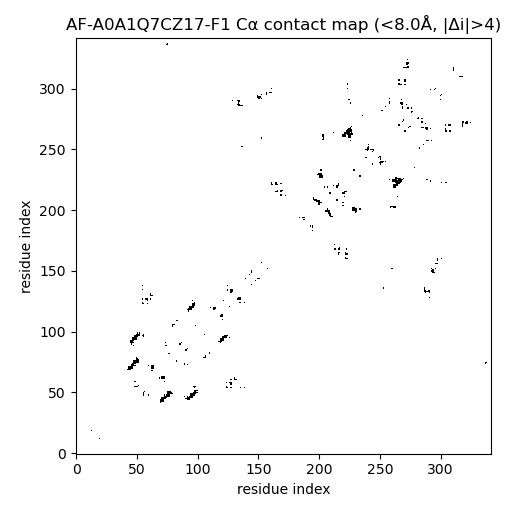 0.125 1.00 79.31 281 GLU A C 1
ATOM 2158 O O . GLU A 1 281 ? 9.243 10.353 -0.215 1.00 79.31 281 GLU A O 1
ATOM 2163 N N . GLU A 1 282 ? 11.297 10.933 0.468 1.00 78.31 282 GLU A N 1
ATOM 2164 C CA . GLU A 1 282 ? 11.787 9.552 0.524 1.00 78.31 282 GLU A CA 1
ATOM 2165 C C . GLU A 1 282 ? 11.193 8.767 1.695 1.00 78.31 282 GLU A C 1
ATOM 2167 O O . GLU A 1 282 ? 10.859 7.591 1.539 1.00 78.31 282 GLU A O 1
ATOM 2172 N N . MET A 1 283 ? 10.993 9.405 2.847 1.00 79.31 283 MET A N 1
ATOM 2173 C CA . MET A 1 283 ? 10.284 8.801 3.969 1.00 79.31 283 MET A CA 1
ATOM 2174 C C . MET A 1 283 ? 8.844 8.467 3.568 1.00 79.31 283 MET A C 1
ATOM 2176 O O . MET A 1 283 ? 8.388 7.348 3.789 1.00 79.31 283 MET A O 1
ATOM 2180 N N . GLU A 1 284 ? 8.143 9.387 2.906 1.00 83.81 284 GLU A N 1
ATOM 2181 C CA . GLU A 1 284 ? 6.784 9.165 2.409 1.00 83.81 284 GLU A CA 1
ATOM 2182 C C . GLU A 1 284 ? 6.731 8.026 1.378 1.00 83.81 284 GLU A C 1
ATOM 2184 O O . GLU A 1 284 ? 5.872 7.143 1.452 1.00 83.81 284 GLU A O 1
ATOM 2189 N N . LYS A 1 285 ? 7.699 7.970 0.461 1.00 85.81 285 LYS A N 1
ATOM 2190 C CA . LYS A 1 285 ? 7.854 6.860 -0.485 1.00 85.81 285 LYS A CA 1
ATOM 2191 C C . LYS A 1 285 ? 8.126 5.531 0.226 1.00 85.81 285 LYS A C 1
ATOM 2193 O O . LYS A 1 285 ? 7.540 4.512 -0.152 1.00 85.81 285 LYS A O 1
ATOM 2198 N N . LEU A 1 286 ? 8.930 5.533 1.290 1.00 85.25 286 LEU A N 1
ATOM 2199 C CA . LEU A 1 286 ? 9.186 4.344 2.101 1.00 85.25 286 LEU A CA 1
ATOM 2200 C C . LEU A 1 286 ? 7.912 3.829 2.784 1.00 85.25 286 LEU A C 1
ATOM 2202 O O . LEU A 1 286 ? 7.708 2.617 2.834 1.00 85.25 286 LEU A O 1
ATOM 2206 N N . ARG A 1 287 ? 7.014 4.713 3.243 1.00 89.38 287 ARG A N 1
ATOM 2207 C CA . ARG A 1 287 ? 5.715 4.310 3.821 1.00 89.38 287 ARG A CA 1
ATOM 2208 C C . ARG A 1 287 ? 4.896 3.458 2.847 1.00 89.38 287 ARG A C 1
ATOM 2210 O O . ARG A 1 287 ? 4.251 2.494 3.264 1.00 89.38 287 ARG A O 1
ATOM 2217 N N . TYR A 1 288 ? 4.929 3.786 1.553 1.00 92.62 288 TYR A N 1
ATOM 2218 C CA . TYR A 1 288 ? 4.291 2.984 0.503 1.00 92.62 288 TYR A CA 1
ATOM 2219 C C . TYR A 1 288 ? 5.054 1.690 0.206 1.00 92.62 288 TYR A C 1
ATOM 2221 O O . TYR A 1 288 ? 4.429 0.650 -0.005 1.00 92.62 288 TYR A O 1
ATOM 2229 N N . ASP A 1 289 ? 6.386 1.727 0.191 1.00 90.50 289 ASP A N 1
ATOM 2230 C CA . ASP A 1 289 ? 7.191 0.520 -0.007 1.00 90.50 289 ASP A CA 1
ATOM 2231 C C . ASP A 1 289 ? 6.947 -0.498 1.126 1.00 90.50 289 ASP A C 1
ATOM 2233 O O . ASP A 1 289 ? 6.761 -1.681 0.854 1.00 90.50 289 ASP A O 1
ATOM 2237 N N . PHE A 1 290 ? 6.846 -0.059 2.384 1.00 90.00 290 PHE A N 1
ATOM 2238 C CA . PHE A 1 290 ? 6.517 -0.943 3.510 1.00 90.00 290 PHE A CA 1
ATOM 2239 C C . PHE A 1 290 ? 5.083 -1.446 3.490 1.00 90.00 290 PHE A C 1
ATOM 2241 O O . PHE A 1 290 ? 4.853 -2.600 3.839 1.00 90.00 290 PHE A O 1
ATOM 2248 N N . TYR A 1 291 ? 4.130 -0.631 3.038 1.00 92.38 291 TYR A N 1
ATOM 2249 C CA . TYR A 1 291 ? 2.778 -1.123 2.792 1.00 92.38 291 TYR A CA 1
ATOM 2250 C C . TYR A 1 291 ? 2.782 -2.281 1.791 1.00 92.38 291 TYR A C 1
ATOM 2252 O O . TYR A 1 291 ? 2.129 -3.297 2.017 1.00 92.38 291 TYR A O 1
ATOM 2260 N N . TYR A 1 292 ? 3.553 -2.155 0.706 1.00 92.88 292 TYR A N 1
ATOM 2261 C CA . TYR A 1 292 ? 3.708 -3.239 -0.258 1.00 92.88 292 TYR A CA 1
ATOM 2262 C C . TYR A 1 292 ? 4.317 -4.487 0.386 1.00 92.88 292 TYR A C 1
ATOM 2264 O O . TYR A 1 292 ? 3.753 -5.559 0.209 1.00 92.88 292 TYR A O 1
ATOM 2272 N N . LEU A 1 293 ? 5.408 -4.352 1.152 1.00 90.19 293 LEU A N 1
ATOM 2273 C CA . LEU A 1 293 ? 6.056 -5.482 1.837 1.00 90.19 293 LEU A CA 1
ATOM 2274 C C . LEU A 1 293 ? 5.115 -6.190 2.815 1.00 90.19 293 LEU A C 1
ATOM 2276 O O . LEU A 1 293 ? 5.106 -7.415 2.867 1.00 90.19 293 LEU A O 1
ATOM 2280 N N . LYS A 1 294 ? 4.310 -5.417 3.551 1.00 90.25 294 LYS A N 1
ATOM 2281 C CA . LYS A 1 294 ? 3.352 -5.939 4.524 1.00 90.25 294 LYS A CA 1
ATOM 2282 C C . LYS A 1 294 ? 2.170 -6.666 3.877 1.00 90.25 294 LYS A C 1
ATOM 2284 O O . LYS A 1 294 ? 1.696 -7.673 4.390 1.00 90.25 294 LYS A O 1
ATOM 2289 N N . HIS A 1 295 ? 1.686 -6.169 2.737 1.00 91.12 295 HIS A N 1
ATOM 2290 C CA . HIS A 1 295 ? 0.511 -6.711 2.033 1.00 91.12 295 HIS A CA 1
ATOM 2291 C C . HIS A 1 295 ? 0.866 -7.481 0.762 1.00 91.12 295 HIS A C 1
ATOM 2293 O O . HIS A 1 295 ? 0.041 -7.575 -0.158 1.00 91.12 295 HIS A O 1
ATOM 2299 N N . MET A 1 296 ? 2.085 -8.025 0.692 1.00 90.25 296 MET A N 1
ATOM 2300 C CA . MET A 1 296 ? 2.554 -8.767 -0.476 1.00 90.25 296 MET A CA 1
ATOM 2301 C C . MET A 1 296 ? 1.581 -9.890 -0.813 1.00 90.25 296 MET A C 1
ATOM 2303 O O . MET A 1 296 ? 1.395 -10.854 -0.071 1.00 90.25 296 MET A O 1
ATOM 2307 N N . SER A 1 297 ? 0.938 -9.744 -1.963 1.00 92.00 297 SER A N 1
ATOM 2308 C CA . SER A 1 297 ? -0.033 -10.696 -2.461 1.00 92.00 297 SER A CA 1
ATOM 2309 C C . SER A 1 297 ? -0.071 -10.635 -3.975 1.00 92.00 297 SER A C 1
ATOM 2311 O O . SER A 1 297 ? 0.102 -9.579 -4.586 1.00 92.00 297 SER A O 1
ATOM 2313 N N . PHE A 1 298 ? -0.405 -11.770 -4.580 1.00 91.56 298 PHE A N 1
ATOM 2314 C CA . PHE A 1 298 ? -0.543 -11.873 -6.026 1.00 91.56 298 PHE A CA 1
ATOM 2315 C C . PHE A 1 298 ? -1.537 -10.842 -6.591 1.00 91.56 298 PHE A C 1
ATOM 2317 O O . PHE A 1 298 ? -1.322 -10.260 -7.651 1.00 91.56 298 PHE A O 1
ATOM 2324 N N . TRP A 1 299 ? -2.614 -10.565 -5.852 1.00 92.62 299 TRP A N 1
ATOM 2325 C CA . TRP A 1 299 ? -3.611 -9.567 -6.234 1.00 92.62 299 TRP A CA 1
ATOM 2326 C C . TRP A 1 299 ? -3.075 -8.139 -6.189 1.00 92.62 299 TRP A C 1
ATOM 2328 O O . TRP A 1 299 ? -3.435 -7.331 -7.047 1.00 92.62 299 TRP A O 1
ATOM 2338 N N . LEU A 1 300 ? -2.221 -7.820 -5.214 1.00 93.19 300 LEU A N 1
ATOM 2339 C CA . LEU A 1 300 ? -1.569 -6.518 -5.154 1.00 93.19 300 LEU A CA 1
ATOM 2340 C C . LEU A 1 300 ? -0.599 -6.345 -6.330 1.00 93.19 300 LEU A C 1
ATOM 2342 O O . LEU A 1 300 ? -0.642 -5.301 -6.976 1.00 93.19 300 LEU A O 1
ATOM 2346 N N . ASP A 1 301 ? 0.181 -7.375 -6.671 1.00 93.94 301 ASP A N 1
ATOM 2347 C CA . ASP A 1 301 ? 1.080 -7.365 -7.834 1.00 93.94 301 ASP A CA 1
ATOM 2348 C C . ASP A 1 301 ? 0.313 -7.120 -9.141 1.00 93.94 301 ASP A C 1
ATOM 2350 O O . ASP A 1 301 ? 0.661 -6.224 -9.915 1.00 93.94 301 ASP A O 1
ATOM 2354 N N . LEU A 1 302 ? -0.780 -7.856 -9.371 1.00 93.12 302 LEU A N 1
ATOM 2355 C CA . LEU A 1 302 ? -1.632 -7.657 -10.547 1.00 93.12 302 LEU A CA 1
ATOM 2356 C C . LEU A 1 302 ? -2.246 -6.256 -10.586 1.00 93.12 302 LEU A C 1
ATOM 2358 O O . LEU A 1 302 ? -2.299 -5.631 -11.646 1.00 93.12 302 LEU A O 1
ATOM 2362 N N . ARG A 1 303 ? -2.691 -5.741 -9.434 1.00 94.31 303 ARG A N 1
ATOM 2363 C CA . ARG A 1 303 ? -3.230 -4.383 -9.332 1.00 94.31 303 ARG A CA 1
ATOM 2364 C C . ARG A 1 303 ? -2.175 -3.340 -9.689 1.00 94.31 303 ARG A C 1
ATOM 2366 O O . ARG A 1 303 ? -2.493 -2.405 -10.415 1.00 94.31 303 ARG A O 1
ATOM 2373 N N . ILE A 1 304 ? -0.947 -3.494 -9.193 1.00 94.06 304 ILE A N 1
ATOM 2374 C CA . ILE A 1 304 ? 0.178 -2.607 -9.513 1.00 94.06 304 ILE A CA 1
ATOM 2375 C C . ILE A 1 304 ? 0.419 -2.618 -11.024 1.00 94.06 304 ILE A C 1
ATOM 2377 O O . ILE A 1 304 ? 0.425 -1.561 -11.642 1.00 94.06 304 ILE A O 1
ATOM 2381 N N . LEU A 1 305 ? 0.537 -3.795 -11.643 1.00 93.06 305 LEU A N 1
ATOM 2382 C CA . LEU A 1 305 ? 0.760 -3.906 -13.088 1.00 93.06 305 LEU A CA 1
ATOM 2383 C C . LEU A 1 305 ? -0.354 -3.249 -13.910 1.00 93.06 305 LEU A C 1
ATOM 2385 O O . LEU A 1 305 ? -0.068 -2.517 -14.857 1.00 93.06 305 LEU A O 1
ATOM 2389 N N . PHE A 1 306 ? -1.613 -3.475 -13.532 1.00 93.25 306 PHE A N 1
ATOM 2390 C CA . PHE A 1 306 ? -2.763 -2.881 -14.208 1.00 93.25 306 PHE A CA 1
ATOM 2391 C C . PHE A 1 306 ? -2.778 -1.351 -14.097 1.00 93.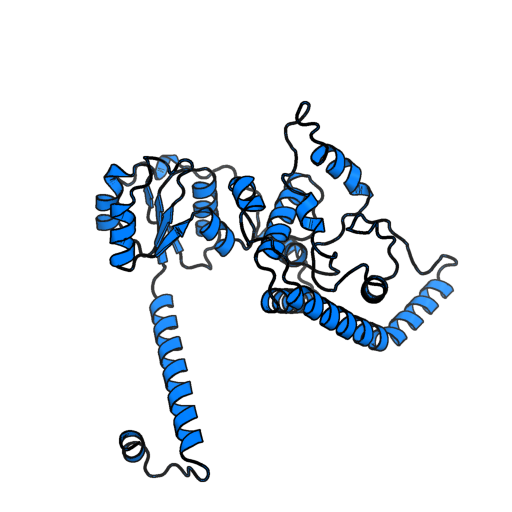25 306 PHE A C 1
ATOM 2393 O O . PHE A 1 306 ? -2.951 -0.660 -15.099 1.00 93.25 306 PHE A O 1
ATOM 2400 N N . GLU A 1 307 ? -2.571 -0.809 -12.896 1.00 90.88 307 GLU A N 1
ATOM 2401 C CA . GLU A 1 307 ? -2.537 0.642 -12.675 1.00 90.88 307 GLU A CA 1
ATOM 2402 C C . GLU A 1 307 ? -1.336 1.284 -13.388 1.00 90.88 307 GLU A C 1
ATOM 2404 O O . GLU A 1 307 ? -1.472 2.363 -13.961 1.00 90.88 307 GLU A O 1
ATOM 2409 N N . THR A 1 308 ? -0.186 0.605 -13.450 1.00 90.88 308 THR A N 1
ATOM 2410 C CA . THR A 1 308 ? 0.970 1.051 -14.242 1.00 90.88 308 THR A CA 1
ATOM 2411 C C . THR A 1 308 ? 0.646 1.099 -15.731 1.00 90.88 308 THR A C 1
ATOM 2413 O O . THR A 1 308 ? 0.916 2.111 -16.376 1.00 90.88 308 THR A O 1
ATOM 2416 N N . ALA A 1 309 ? 0.024 0.054 -16.284 1.00 90.31 309 ALA A N 1
ATOM 2417 C CA . ALA A 1 309 ? -0.400 0.043 -17.684 1.00 90.31 309 ALA A CA 1
ATOM 2418 C C . ALA A 1 309 ? -1.409 1.165 -17.974 1.00 90.31 309 ALA A C 1
ATOM 2420 O O . ALA A 1 309 ? -1.289 1.863 -18.981 1.00 90.31 309 ALA A O 1
ATOM 2421 N N . ARG A 1 310 ? -2.358 1.393 -17.056 1.00 90.25 310 ARG A N 1
ATOM 2422 C CA . ARG A 1 310 ? -3.313 2.501 -17.136 1.00 90.25 310 ARG A CA 1
ATOM 2423 C C . ARG A 1 310 ? -2.604 3.855 -17.170 1.00 90.25 310 ARG A C 1
ATOM 2425 O O . ARG A 1 310 ? -2.939 4.660 -18.027 1.00 90.25 310 ARG A O 1
ATOM 2432 N N . ILE A 1 311 ? -1.648 4.100 -16.273 1.00 86.12 311 ILE A N 1
ATOM 2433 C CA . ILE A 1 311 ? -0.877 5.354 -16.210 1.00 86.12 311 ILE A CA 1
ATOM 2434 C C . ILE A 1 311 ? -0.109 5.598 -17.512 1.00 86.12 311 ILE A C 1
ATOM 2436 O O . ILE A 1 311 ? -0.154 6.702 -18.052 1.00 86.12 311 ILE A O 1
ATOM 2440 N N . VAL A 1 312 ? 0.564 4.568 -18.036 1.00 86.19 312 VAL A N 1
ATOM 2441 C CA . VAL A 1 312 ? 1.311 4.656 -19.301 1.00 86.19 312 VAL A CA 1
ATOM 2442 C C . VAL A 1 312 ? 0.374 4.967 -20.468 1.00 86.19 312 VAL A C 1
ATOM 2444 O O . VAL A 1 312 ? 0.703 5.801 -21.305 1.00 86.19 312 VAL A O 1
ATOM 2447 N N . TRP A 1 313 ? -0.809 4.347 -20.503 1.00 85.75 313 TRP A N 1
ATOM 2448 C CA . TRP A 1 313 ? -1.795 4.569 -21.561 1.00 85.75 313 TRP A CA 1
ATOM 2449 C C . TRP A 1 313 ? -2.453 5.952 -21.495 1.00 85.75 313 TRP A C 1
ATOM 2451 O O . TRP A 1 313 ? -2.668 6.587 -22.522 1.00 85.75 313 TRP A O 1
ATOM 2461 N N . THR A 1 314 ? -2.800 6.434 -20.298 1.00 84.00 314 THR A N 1
ATOM 2462 C CA . THR A 1 314 ? -3.502 7.716 -20.135 1.00 84.00 314 THR A CA 1
ATOM 2463 C C . THR A 1 314 ? -2.570 8.924 -20.095 1.00 84.00 314 THR A C 1
ATOM 2465 O O . THR A 1 314 ? -3.065 10.050 -20.040 1.00 84.00 314 THR A O 1
ATOM 2468 N N . GLY A 1 315 ? -1.249 8.719 -20.040 1.00 71.81 315 GLY A N 1
ATOM 2469 C CA . GLY A 1 315 ? -0.248 9.784 -19.932 1.00 71.81 315 GLY A CA 1
ATOM 2470 C C . GLY A 1 315 ? -0.343 10.624 -18.650 1.00 71.81 315 GLY A C 1
ATOM 2471 O O . GLY A 1 315 ? 0.370 11.616 -18.513 1.00 71.81 315 GLY A O 1
ATOM 2472 N N . HIS A 1 316 ? -1.213 10.257 -17.702 1.00 63.38 316 HIS A N 1
ATOM 2473 C CA . HIS A 1 316 ? -1.347 10.968 -16.435 1.00 63.38 316 HIS A CA 1
ATOM 2474 C C . HIS A 1 316 ? -0.153 10.609 -15.557 1.00 63.38 316 HIS A C 1
ATOM 2476 O O . HIS A 1 316 ? -0.106 9.529 -14.974 1.00 63.38 316 HIS A O 1
ATOM 2482 N N . SER A 1 317 ? 0.822 11.511 -15.470 1.00 52.91 317 SER A N 1
ATOM 2483 C CA . SER A 1 317 ? 1.982 11.331 -14.604 1.00 52.91 317 SER A CA 1
ATOM 2484 C C . SER A 1 317 ? 1.546 11.110 -13.150 1.00 52.91 317 SER A C 1
ATOM 2486 O O . SER A 1 317 ? 0.603 11.739 -12.661 1.00 52.91 317 SER A O 1
ATOM 2488 N N . SER A 1 318 ? 2.268 10.253 -12.418 1.00 50.06 318 SER A N 1
ATOM 2489 C CA . SER A 1 318 ? 2.078 10.049 -10.971 1.00 50.06 318 SER A CA 1
ATOM 2490 C C . SER A 1 318 ? 2.155 11.360 -10.171 1.00 50.06 318 SER A C 1
ATOM 2492 O O . SER A 1 318 ? 1.661 11.420 -9.053 1.00 50.06 318 SER A O 1
ATOM 2494 N N . ALA A 1 319 ? 2.692 12.437 -10.759 1.00 42.56 319 ALA A N 1
ATOM 2495 C CA . ALA A 1 319 ? 2.659 13.791 -10.213 1.00 42.56 319 ALA A CA 1
ATOM 2496 C C . ALA A 1 319 ? 1.227 14.307 -9.960 1.00 42.56 319 ALA A C 1
ATOM 2498 O O . ALA A 1 319 ? 1.003 15.006 -8.978 1.00 42.56 319 ALA A O 1
ATOM 2499 N N . ALA A 1 320 ? 0.232 13.914 -10.766 1.00 40.06 320 ALA A N 1
ATOM 2500 C CA . ALA A 1 320 ? -1.174 14.249 -10.517 1.00 40.06 320 ALA A CA 1
ATOM 2501 C C . ALA A 1 320 ? -1.786 13.452 -9.344 1.00 40.06 320 ALA A C 1
ATOM 2503 O O . ALA A 1 320 ? -2.785 13.879 -8.762 1.00 40.06 320 ALA A O 1
ATOM 2504 N N . ALA A 1 321 ? -1.201 12.302 -8.986 1.00 42.66 321 ALA A N 1
ATOM 2505 C CA . ALA A 1 321 ? -1.532 11.565 -7.766 1.00 42.66 321 ALA A CA 1
ATOM 2506 C C . ALA A 1 321 ? -0.798 12.158 -6.550 1.00 42.66 321 ALA A C 1
ATOM 2508 O O . ALA A 1 321 ? -1.434 12.383 -5.525 1.00 42.66 321 ALA A O 1
ATOM 2509 N N . ALA A 1 322 ? 0.481 12.528 -6.696 1.00 40.69 322 ALA A N 1
ATOM 2510 C CA . ALA A 1 322 ? 1.268 13.240 -5.684 1.00 40.69 322 ALA A CA 1
ATOM 2511 C C . ALA A 1 322 ? 0.650 14.598 -5.308 1.00 40.69 322 ALA A C 1
ATOM 2513 O O . ALA A 1 322 ? 0.575 14.940 -4.133 1.00 40.69 322 ALA A O 1
ATOM 2514 N N . ALA A 1 323 ? 0.107 15.330 -6.287 1.00 38.44 323 ALA A N 1
ATOM 2515 C CA . ALA A 1 323 ? -0.625 16.578 -6.068 1.00 38.44 323 ALA A CA 1
ATOM 2516 C C . ALA A 1 323 ? -1.921 16.392 -5.249 1.00 38.44 323 ALA A C 1
ATOM 2518 O O . ALA A 1 323 ? -2.398 17.346 -4.643 1.00 38.44 323 ALA A O 1
ATOM 2519 N N . ARG A 1 324 ? -2.480 15.170 -5.181 1.00 42.50 324 ARG A N 1
ATOM 2520 C CA . ARG A 1 324 ? -3.583 14.822 -4.258 1.00 42.50 324 ARG A CA 1
ATOM 2521 C C . ARG A 1 324 ? -3.095 14.384 -2.877 1.00 42.50 324 ARG A C 1
ATOM 2523 O O . ARG A 1 324 ? -3.858 14.465 -1.920 1.00 42.50 324 ARG A O 1
ATOM 2530 N N . VAL A 1 325 ? -1.841 13.944 -2.758 1.00 46.75 325 VAL A N 1
ATOM 2531 C CA . VAL A 1 325 ? -1.151 13.648 -1.485 1.00 46.75 325 VAL A CA 1
ATOM 2532 C C . VAL A 1 325 ? -0.537 14.946 -0.930 1.00 46.75 325 VAL A C 1
ATOM 2534 O O . VAL A 1 325 ? 0.577 14.954 -0.426 1.00 46.75 325 VAL A O 1
ATOM 2537 N N . GLY A 1 326 ? -1.257 16.067 -1.077 1.00 42.69 326 GLY A N 1
ATOM 2538 C CA . GLY A 1 326 ? -0.779 17.421 -0.800 1.00 42.69 326 GLY A CA 1
ATOM 2539 C C . GLY A 1 326 ? -0.023 17.547 0.525 1.00 42.69 326 GLY A C 1
ATOM 2540 O O . GLY A 1 326 ? -0.380 16.909 1.518 1.00 42.69 326 GLY A O 1
ATOM 2541 N N . ARG A 1 327 ? 1.034 18.374 0.493 1.00 39.97 327 ARG A N 1
ATOM 2542 C CA . ARG A 1 327 ? 1.846 18.799 1.645 1.00 39.97 327 ARG A CA 1
ATOM 2543 C C . ARG A 1 327 ? 0.968 18.999 2.888 1.00 39.97 327 ARG A C 1
ATOM 2545 O O . ARG A 1 327 ? -0.113 19.565 2.736 1.00 39.97 327 ARG A O 1
ATOM 2552 N N . PRO A 1 328 ? 1.423 18.593 4.088 1.00 35.44 328 PRO A N 1
ATOM 2553 C CA . PRO A 1 328 ? 0.668 18.819 5.315 1.00 35.44 328 PRO A CA 1
ATOM 2554 C C . PRO A 1 328 ? 0.408 20.320 5.465 1.00 35.44 328 PRO A C 1
ATOM 2556 O O . PRO A 1 328 ? 1.339 21.099 5.678 1.00 35.44 328 PRO A O 1
ATOM 2559 N N . ASP A 1 329 ? -0.848 20.722 5.285 1.00 33.97 329 ASP A N 1
ATOM 2560 C CA . ASP A 1 329 ? -1.280 22.085 5.547 1.00 33.97 329 ASP A CA 1
ATOM 2561 C C . ASP A 1 329 ? -1.320 22.280 7.065 1.00 33.97 329 ASP A C 1
ATOM 2563 O O . ASP A 1 329 ? -1.917 21.492 7.799 1.00 33.97 329 ASP A O 1
ATOM 2567 N N . ARG A 1 330 ? -0.609 23.294 7.555 1.00 35.78 330 ARG A N 1
ATOM 2568 C CA . ARG A 1 330 ? -0.311 23.492 8.982 1.00 35.78 330 ARG A CA 1
ATOM 2569 C C . ARG A 1 330 ? -1.445 24.160 9.770 1.00 35.78 330 ARG A C 1
ATOM 2571 O O . ARG A 1 330 ? -1.200 24.646 10.870 1.00 35.78 330 ARG A O 1
ATOM 2578 N N . SER A 1 331 ? -2.679 24.181 9.277 1.00 35.09 331 SER A N 1
ATOM 2579 C CA . SER A 1 331 ? -3.774 24.872 9.970 1.00 35.09 331 SER A CA 1
ATOM 2580 C C . SER A 1 331 ? -5.092 24.105 9.940 1.00 35.09 331 SER A C 1
ATOM 2582 O O . SER A 1 331 ? -6.050 24.514 9.289 1.00 35.09 331 SER A O 1
ATOM 2584 N N . VAL A 1 332 ? -5.173 23.021 10.713 1.00 43.69 332 VAL A N 1
ATOM 2585 C CA . VAL A 1 332 ? -6.464 22.560 11.241 1.00 43.69 332 VAL A CA 1
ATOM 2586 C C . VAL A 1 332 ? -6.636 23.186 12.622 1.00 43.69 332 VAL A C 1
ATOM 2588 O O . VAL A 1 332 ? -5.872 22.907 13.544 1.00 43.69 332 VAL A O 1
ATOM 2591 N N . ASP A 1 333 ? -7.616 24.076 12.758 1.00 40.56 333 ASP A N 1
ATOM 2592 C CA . ASP A 1 333 ? -7.948 24.728 14.025 1.00 40.56 333 ASP A CA 1
ATOM 2593 C C . ASP A 1 333 ? -8.650 23.733 14.972 1.00 40.56 333 ASP A C 1
ATOM 2595 O O . ASP A 1 333 ? -9.871 23.552 14.957 1.00 40.56 333 ASP A O 1
ATOM 2599 N N . TRP A 1 334 ? -7.839 23.044 15.781 1.00 41.44 334 TRP A N 1
ATOM 2600 C CA . TRP A 1 334 ? -8.257 22.022 16.748 1.00 41.44 334 TRP A CA 1
ATOM 2601 C C . TRP A 1 334 ? -9.155 22.568 17.866 1.00 41.44 334 TRP A C 1
ATOM 2603 O O . TRP A 1 334 ? -9.988 21.837 18.408 1.00 41.44 334 TRP A O 1
ATOM 2613 N N . THR A 1 335 ? -9.030 23.856 18.193 1.00 46.88 335 THR A N 1
ATOM 2614 C CA . THR A 1 335 ? -9.717 24.465 19.343 1.00 46.88 335 THR A CA 1
ATOM 2615 C C . THR A 1 335 ? -11.229 24.572 19.150 1.00 46.88 335 THR A C 1
ATOM 2617 O O . THR A 1 335 ? -11.996 24.523 20.109 1.00 46.88 335 THR A O 1
ATOM 2620 N N . ARG A 1 336 ? -11.698 24.614 17.898 1.00 45.25 336 ARG A N 1
ATOM 2621 C CA . ARG A 1 336 ? -13.121 24.767 17.564 1.00 45.25 336 ARG A CA 1
ATOM 2622 C C . ARG A 1 336 ? -13.943 23.474 17.648 1.00 45.25 336 ARG A C 1
ATOM 2624 O O . ARG A 1 336 ? -15.165 23.521 17.471 1.00 45.25 336 ARG A O 1
ATOM 2631 N N . ARG A 1 337 ? -13.308 22.312 17.862 1.00 44.38 337 ARG A N 1
ATOM 2632 C CA . ARG A 1 337 ? -13.995 21.005 17.948 1.00 44.38 337 ARG A CA 1
ATOM 2633 C C . ARG A 1 337 ? -13.889 20.317 19.305 1.00 44.38 337 ARG A C 1
ATOM 2635 O O . ARG A 1 337 ? -14.808 19.572 19.629 1.00 44.38 337 ARG A O 1
ATOM 2642 N N . SER A 1 338 ? -12.877 20.620 20.118 1.00 47.00 338 SER A N 1
ATOM 2643 C CA . SER A 1 338 ? -12.845 20.175 21.521 1.00 47.00 338 SER A CA 1
ATOM 2644 C C . SER A 1 338 ? -14.009 20.743 22.346 1.00 47.00 338 SER A C 1
ATOM 2646 O O . SER A 1 338 ? -14.415 20.132 23.323 1.00 47.00 338 SER A O 1
ATOM 2648 N N . GLY A 1 339 ? -14.588 21.876 21.930 1.00 38.50 339 GLY A N 1
ATOM 2649 C CA . GLY A 1 339 ? -15.737 22.507 22.592 1.00 38.50 339 GLY A CA 1
ATOM 2650 C C . GLY A 1 339 ? -17.118 22.095 22.073 1.00 38.50 339 GLY A C 1
ATOM 2651 O O . GLY A 1 339 ? -18.100 22.726 22.445 1.00 38.50 339 GLY A O 1
ATOM 2652 N N . ARG A 1 340 ? -17.228 21.103 21.175 1.00 40.66 340 ARG A N 1
ATOM 2653 C CA . ARG A 1 340 ? -18.527 20.717 20.581 1.00 40.66 340 ARG A CA 1
ATOM 2654 C C . ARG A 1 340 ? -19.230 19.559 21.297 1.00 40.66 340 ARG A C 1
ATOM 2656 O O . ARG A 1 340 ? -20.285 19.123 20.845 1.00 40.66 340 ARG A O 1
ATOM 2663 N N . VAL A 1 341 ? -18.645 19.087 22.394 1.00 44.50 341 VAL A N 1
ATOM 2664 C CA . VAL A 1 341 ? -19.214 18.075 23.286 1.00 44.50 341 VAL A CA 1
ATOM 2665 C C . VAL A 1 341 ? -19.016 18.572 24.719 1.00 44.50 341 VAL A C 1
ATOM 2667 O O . VAL A 1 341 ? -18.127 18.113 25.430 1.00 44.50 341 VAL A O 1
ATOM 2670 N N . ALA A 1 342 ? -19.784 19.594 25.085 1.00 35.03 342 ALA A N 1
ATOM 2671 C CA . ALA A 1 342 ? -20.021 19.985 26.470 1.00 35.03 342 ALA A CA 1
ATOM 2672 C C . ALA A 1 342 ? -21.494 19.727 26.781 1.00 35.03 342 ALA A C 1
ATOM 2674 O O . ALA A 1 342 ? -22.319 20.006 25.875 1.00 35.03 342 ALA A O 1
#

Solvent-accessible surface area (backbone atoms only — not comparable to full-atom values): 19667 Å² total; per-residue (Å²): 127,73,74,67,59,78,77,54,83,82,66,86,76,84,74,58,76,64,58,58,50,49,52,51,51,52,51,49,52,48,48,51,50,47,50,53,49,51,61,60,65,73,53,60,47,29,31,31,34,39,22,79,28,74,62,26,50,54,38,52,54,52,46,68,70,35,74,87,50,56,56,39,80,75,48,75,40,74,57,55,88,54,42,63,63,48,44,71,74,63,63,46,51,26,39,33,46,14,55,84,64,54,84,96,53,58,52,59,66,64,51,51,51,42,40,74,75,67,26,47,72,43,48,30,62,62,49,36,26,69,76,70,59,28,44,59,71,91,75,58,51,74,64,54,65,74,72,42,72,50,71,62,81,54,65,69,56,54,52,49,53,44,53,53,27,41,52,53,35,54,53,49,47,63,72,42,40,68,58,51,53,50,51,51,52,53,49,56,74,76,38,92,65,77,92,72,78,72,51,62,28,48,50,82,79,62,42,71,38,63,64,69,57,57,35,28,69,75,64,68,28,27,48,62,25,51,67,60,46,53,52,86,55,41,62,66,47,45,62,22,63,66,69,54,54,92,79,67,75,71,55,58,80,71,62,70,63,65,50,78,50,58,28,13,81,42,30,60,24,48,64,54,43,43,89,59,92,49,70,68,46,43,50,56,40,44,22,18,40,50,31,45,56,48,58,70,40,75,67,52,50,53,49,44,54,52,52,50,52,49,34,68,72,68,65,56,54,30,60,69,40,30,65,70,64,53,79,88,73,93,76,75,76,62,75,77,57,72,67,74,76,123

Secondary structure (DSSP, 8-state):
--TTTTT-TT----S-HHHHHHHHHHHHHHHHHHHHHHHHHHS-EEEEEE---HHHHHHHHHHHH-TTS-EEEEEEE--STTHHHHHHHH--SEEEE--S--TTT--HHHHHHHHHTT-EEEEHHHHHHHHHSS--GGG--HHHHHH-STT---HHHHHHHHHHHHHHHHHHHHHHHHHHHHHHHHHHHH-SS-SPPP-EEESTT-EE-S-HHHHHHHTS-EEESPPPEEGGGHHHHHHHHTT-HHHHS---TTGGGGGGS--EEE-HHHHHT----SHHHHHHHHHHHHHHHHT--HHHHHHHHHHHHHHHHH---THHHHTTS----S---THHHHTS--

Mean predicted aligned error: 12.67 Å

=== Feature glossary ===
Key to the feature types in this record:

pLDDT. pLDDT is the predicted lDDT-Cα score: AlphaFold's confidence that the local environment of each residue (all inter-atomic distances within 15 Å) is correctly placed. It is a per-residue number between 0 and 100, with higher meaning more reliable.

Radius of gyration, Cα contacts, bounding box. The geometric summary reports three shape descriptors. Rg (radius of gyration) measures how spread out the Cα atoms are about their centre of mass; compact globular proteins have small Rg, elongated or unfolded ones large. Cα contacts (<8 Å, |i−j|>4) count long-range residue pairs in spatial proximity — high for tightly packed folds, near zero for rods or random coil. The bounding-box extents give the protein's footprint along x, y, z in Å.

Backbone torsions (φ/ψ). Backbone dihedral angles. Every residue except chain termini has a φ (preceding-C → N → Cα → C) and a ψ (N → Cα → C → next-N). They are reported in degrees following the IUPAC sign convention. Secondary structure is essentially a statement about which (φ, ψ) basin each residue occupies.

Contact-map, Ramachandran, and PAE plots. Plot images: a contact map (which residues are close in 3D, as an N×N binary image), a Ramachandran scatter (backbone torsion angles, revealing secondary-structure composition at a glance), and — for AlphaFold structures — a PAE heatmap (pairwise prediction confidence).

Predicted aligned error. Predicted Aligned Error (PAE) is an AlphaFold confidence matrix: entry (i, j) is the expected error in the position of residue j, in ångströms, when the prediction is superimposed on the true structure at residue i. Low PAE within a block of residues means that block is internally rigid and well-predicted; high PAE between two blocks means their relative placement is uncertain even if each block individually is confident.

Secondary structure (3-state, P-SEA). Three-state secondary structure (P-SEA) collapses the eight DSSP classes into helix (a), strand (b), and coil (c). P-SEA assigns these from Cα geometry alone — distances and angles — without requiring backbone oxygens, so it works on any Cα trace.

Solvent-accessible surface area. Solvent-accessible surface area (SASA) is the area in Å² traced out by the centre of a 1.4 Å probe sphere (a water molecule) rolled over the protein's van der Waals surface (Shrake–Rupley / Lee–Richards construction). Buried residues have near-zero SASA; fully exposed residues can exceed 200 Å². The total SASA scales roughly with the number of surface residues.

Foldseek 3Di. The Foldseek 3Di string encodes local tertiary geometry as a 20-letter alphabet — one character per residue — derived from the relative positions of nearby Cα atoms. Unlike the amino-acid sequence, 3Di is a direct function of the 3D structure, so two proteins with the same fold have similar 3Di strings even at low sequence identity.

B-factor. For experimental (PDB) structures, the B-factor (temperature factor) quantifies the positional spread of each atom in the crystal — a combination of thermal vibration and static disorder — in units of Å². High B-factors mark flexible loops or poorly resolved regions; low B-factors mark the rigid, well-ordered core.

mmCIF coordinates. The mmCIF block holds the 3D Cartesian coordinates of each backbone atom (N, Cα, C, O) in ångströms. mmCIF is the PDB's canonical archive format — a tagged-loop text representation of the atomic model.

InterPro / GO / CATH / organism. Functional annotations link the protein to curated databases. InterPro entries identify conserved domains and families by matching the sequence against member-database signatures (Pfam, PROSITE, CDD, …). Gene Ontology (GO) terms describe molecular function, biological process, and cellular component in a controlled vocabulary. CATH places the structure in a hierarchical fold classification (Class/Architecture/Topology/Homologous-superfamily). The organism is the source species.

Rendered structure images. Structure images are PyMOL renders from six orthogonal camera directions. Cartoon representation draws helices as coils and strands as arrows; sticks shows the backbone as bonds; surface shows the solvent-excluded envelope. Ra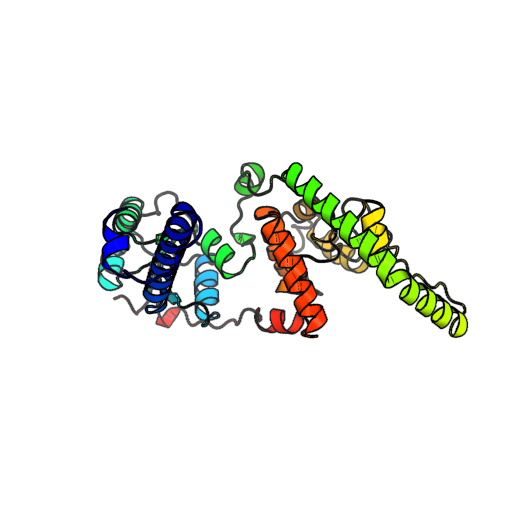inbow coloring maps sequence position to hue (blue→red, N→C); chain coloring assigns a distinct color per polypeptide.

Sequence. This is the polypeptide sequence — one letter per residue, N-terminus first. Length ranges from a few dozen residues for small domains to over a thousand for large multi-domain proteins.

Secondary structure (8-state, DSSP). The SS8 string is DSSP's per-residue secondary-structure call. α-helix (H) means an i→i+4 H-bond ladder; β-strand (E) means the residue participates in a β-sheet; 3₁₀ (G) and π (I) are tighter and wider helices; T/S are turns/bends; '-' is loop.

Nearest PDB structures. Structural nearest neighbors (via Foldseek easy-search vs the PDB). Reported per hit: target PDB id, E-value, and alignment TM-score. A TM-score above ~0.5 is the conventional threshold for 'same fold'.